Protein AF-A0A6C1MQ30-F1 (afdb_monomer)

pLDDT: mean 88.56, std 16.94, range [40.06, 98.88]

Sequence (195 aa):
MKNTLEKVLQRTLLSTALTLTPLWAQAQTAEQENQQIQTLSATAAYELLQTNPRAVLVDVRDPIEIKFTGFATPTAIHVPWALADRDNFDEAVKTWPMVSNSDFKSQIKQRLDA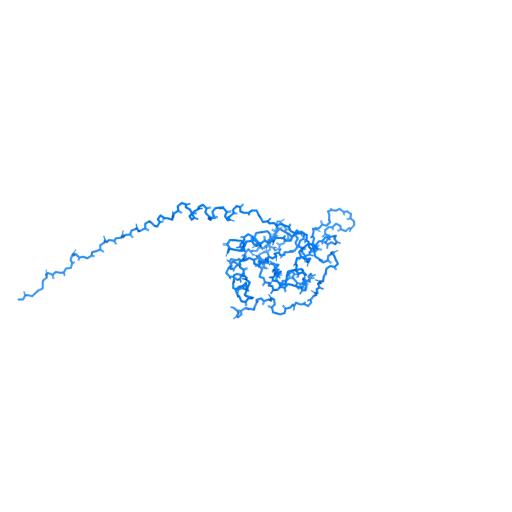LGVAQDDPVIVMCRSGARSEPGARVIASLGFSESYSINNGFEGEAVEQGDHKGMRITEGWRNSGLPWSYQINPDAVMHPED

Secondary structure (DSSP, 8-state):
-------S--------------HHHHHHHHHHHTPPPEEE-HHHHHHHHHH-TT-EEEE-S-HHHHHHH-EETTEEEE--SEEE-SS--BTTTTBPPEEE-TTHHHHHHHHHHHTT--TTS-EEEE-SSSTTHHHHHHHHHTTT-SSEEEETTTTT-PPP-SSTTTT---SSHHHHTT--EESS--TTTBPPTT-

Nearest PDB structures (foldseek):
  3tp9-assembly1_B  TM=8.923E-01  e=1.794E-05  Alicyclobacillus acidocaldarius subsp. acidocaldarius DSM 446
  6mxv-assembly1_A  TM=6.909E-01  e=7.244E-06  Francisella tularensis subsp. tularensis SCHU S4
  6hiv-assembly1_DT  TM=6.361E-01  e=2.479E-05  Trypanosoma brucei brucei
  8h4h-assembly1_N-2  TM=6.013E-01  e=3.528E-04  Pyrenophora teres f. teres 0-1
  3hwi-assembly2_B  TM=5.578E-01  e=6.319E-04  Mycobacterium tuberculosis

Mean predicted aligned error: 8.82 Å

Foldseek 3Di:
DDDDDDDDDDDPPPPPPPPPPDVVVVVVLVCLLPDQAAEDALVRLVVCVVVAVLAAEEEQEAPVCCLVQWDQVRHQAYHHQWYFPPPDQDPVVRGGDTGGDPCLLVRVVVSCVVVVRDLAGAYEYAYQQQPRRRVSLSSSSSVNRPHGYYHHGGAQGDADCDDPRGRHSQPGHCPNVPHDTGSDDDPNRYDDPVD

Structure (mmCIF, N/CA/C/O backbone):
data_AF-A0A6C1MQ30-F1
#
_entry.id   AF-A0A6C1MQ30-F1
#
loop_
_atom_site.group_PDB
_atom_site.id
_atom_site.type_symbol
_atom_site.label_atom_id
_atom_site.label_alt_id
_atom_site.label_comp_id
_atom_site.label_asym_id
_atom_site.label_entity_id
_atom_site.label_seq_id
_atom_site.pdbx_PDB_ins_code
_atom_site.Cartn_x
_atom_site.Cartn_y
_atom_site.Cartn_z
_atom_site.occupancy
_atom_site.B_iso_or_equiv
_atom_site.auth_seq_id
_atom_site.auth_comp_id
_atom_site.auth_asym_id
_atom_site.auth_atom_id
_atom_site.pdbx_PDB_model_num
ATOM 1 N N . MET A 1 1 ? -68.650 -39.247 -22.021 1.00 42.62 1 MET A N 1
ATOM 2 C CA . MET A 1 1 ? -67.213 -39.368 -22.360 1.00 42.62 1 MET A CA 1
ATOM 3 C C . MET A 1 1 ? -66.744 -37.971 -22.745 1.00 42.62 1 MET A C 1
ATOM 5 O O . MET A 1 1 ? -67.131 -37.502 -23.797 1.00 42.62 1 MET A O 1
ATOM 9 N N . LYS A 1 2 ? -66.386 -37.132 -21.769 1.00 45.50 2 LYS A N 1
ATOM 10 C CA . LYS A 1 2 ? -65.042 -36.930 -21.188 1.00 45.50 2 LYS A CA 1
ATOM 11 C C . LYS A 1 2 ? -64.018 -36.373 -22.192 1.00 45.50 2 LYS A C 1
ATOM 13 O O . LYS A 1 2 ? -63.635 -37.069 -23.120 1.00 45.50 2 LYS A O 1
ATOM 18 N N . ASN A 1 3 ? -63.540 -35.177 -21.839 1.00 51.53 3 ASN A N 1
ATOM 19 C CA . ASN A 1 3 ? -62.270 -34.531 -22.182 1.00 51.53 3 ASN A CA 1
ATOM 20 C C . ASN A 1 3 ? -62.129 -33.890 -23.562 1.00 51.53 3 ASN A C 1
ATOM 22 O O . ASN A 1 3 ? -61.685 -34.543 -24.498 1.00 51.53 3 ASN A O 1
ATOM 26 N N . THR A 1 4 ? -62.351 -32.572 -23.625 1.00 50.56 4 THR A N 1
ATOM 27 C CA . THR A 1 4 ? -61.308 -31.585 -24.009 1.00 50.56 4 THR A CA 1
ATOM 28 C C . THR A 1 4 ? -61.828 -30.148 -23.823 1.00 50.56 4 THR A C 1
ATOM 30 O O . THR A 1 4 ? -61.888 -29.343 -24.743 1.00 50.56 4 THR A O 1
ATOM 33 N N . LEU A 1 5 ? -62.225 -29.820 -22.590 1.00 48.59 5 LEU A N 1
ATOM 34 C CA . LEU A 1 5 ? -62.015 -28.470 -22.064 1.00 48.59 5 LEU A CA 1
ATOM 35 C C . LEU A 1 5 ? -60.654 -28.481 -21.356 1.00 48.59 5 LEU A C 1
ATOM 37 O O . LEU A 1 5 ? -60.268 -29.511 -20.814 1.00 48.59 5 LEU A O 1
ATOM 41 N N . GLU A 1 6 ? -59.992 -27.327 -21.340 1.00 46.47 6 GLU A N 1
ATOM 42 C CA . GLU A 1 6 ? -58.703 -27.031 -20.693 1.00 46.47 6 GLU A CA 1
ATOM 43 C C . GLU A 1 6 ? -57.443 -27.360 -21.502 1.00 46.47 6 GLU A C 1
ATOM 45 O O . GLU A 1 6 ? -56.939 -28.479 -21.477 1.00 46.47 6 GLU A O 1
ATOM 50 N N . LYS A 1 7 ? -56.905 -26.334 -22.182 1.00 42.91 7 LYS A N 1
ATOM 51 C CA . LYS A 1 7 ? -55.482 -25.908 -22.129 1.00 42.91 7 LYS A CA 1
ATOM 52 C C . LYS A 1 7 ? -55.151 -24.877 -23.222 1.00 42.91 7 LYS A C 1
ATOM 54 O O . LYS A 1 7 ? -54.226 -25.064 -24.001 1.00 42.91 7 LYS A O 1
ATOM 59 N N . VAL A 1 8 ? -55.897 -23.771 -23.297 1.00 45.88 8 VAL A N 1
ATOM 60 C CA . VAL A 1 8 ? -55.490 -22.620 -24.144 1.00 45.88 8 VAL A CA 1
ATOM 61 C C . VAL A 1 8 ? -55.453 -21.290 -23.377 1.00 45.88 8 VAL A C 1
ATOM 63 O O . VAL A 1 8 ? -55.026 -20.275 -23.908 1.00 45.88 8 VAL A O 1
ATOM 66 N N . LEU A 1 9 ? -55.772 -21.271 -22.081 1.00 44.19 9 LEU A N 1
ATOM 67 C CA . LEU A 1 9 ? -55.562 -20.087 -21.245 1.00 44.19 9 LEU A CA 1
ATOM 68 C C . LEU A 1 9 ? -54.568 -20.385 -20.129 1.00 44.19 9 LEU A C 1
ATOM 70 O O . LEU A 1 9 ? -54.965 -20.727 -19.021 1.00 44.19 9 LEU A O 1
ATOM 74 N N . GLN A 1 10 ? -53.274 -20.197 -20.384 1.00 40.06 10 GLN A N 1
ATOM 75 C CA . GLN A 1 10 ? -52.373 -19.861 -19.285 1.00 40.06 10 GLN A CA 1
ATOM 76 C C . GLN A 1 10 ? -51.170 -19.027 -19.741 1.00 40.06 10 GLN A C 1
ATOM 78 O O . GLN A 1 10 ? -50.124 -19.535 -20.116 1.00 40.06 10 GLN A O 1
ATOM 83 N N . ARG A 1 11 ? -51.365 -17.711 -19.600 1.00 44.94 11 ARG A N 1
ATOM 84 C CA . ARG A 1 11 ? -50.413 -16.764 -19.003 1.00 44.94 11 ARG A CA 1
ATOM 85 C C . ARG A 1 11 ? -49.086 -16.554 -19.737 1.00 44.94 11 ARG A C 1
ATOM 87 O O . ARG A 1 11 ? -48.034 -16.968 -19.268 1.00 44.94 11 ARG A O 1
ATOM 94 N N . THR A 1 12 ? -49.130 -15.697 -20.750 1.00 43.66 12 THR A N 1
ATOM 95 C CA . THR A 1 12 ? -47.996 -14.825 -21.082 1.00 43.66 12 THR A CA 1
ATOM 96 C C . THR A 1 12 ? -48.258 -13.450 -20.464 1.00 43.66 12 THR A C 1
ATOM 98 O O . THR A 1 12 ? -48.744 -12.536 -21.118 1.00 43.66 12 THR A O 1
ATOM 101 N N . LEU A 1 13 ? -47.997 -13.312 -19.164 1.00 44.56 13 LEU A N 1
ATOM 102 C CA . LEU A 1 13 ? -47.757 -12.007 -18.543 1.00 44.56 13 LEU A CA 1
ATOM 103 C C . LEU A 1 13 ? -46.259 -11.947 -18.270 1.00 44.56 13 LEU A C 1
ATOM 105 O O . LEU A 1 13 ? -45.799 -12.247 -17.173 1.00 44.5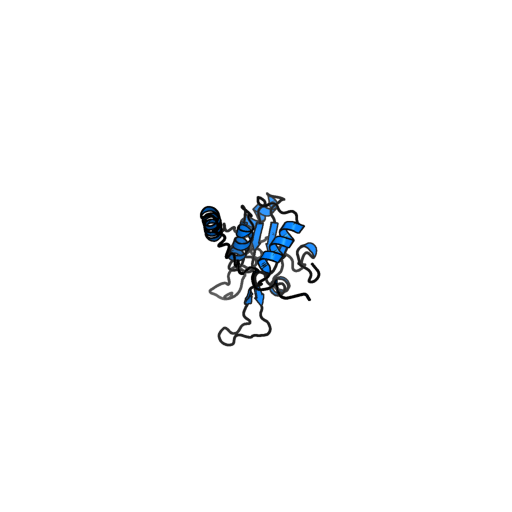6 13 LEU A O 1
ATOM 109 N N . LEU A 1 14 ? -45.493 -11.631 -19.313 1.00 45.91 14 LEU A N 1
ATOM 110 C CA . LEU A 1 14 ? -44.098 -11.247 -19.164 1.00 45.91 14 LEU A CA 1
ATOM 111 C C . LEU A 1 14 ? -44.107 -9.809 -18.637 1.00 45.91 14 LEU A C 1
ATOM 113 O O . LEU A 1 14 ? -44.068 -8.843 -19.392 1.00 45.91 14 LEU A O 1
ATOM 117 N N . SER A 1 15 ? -44.279 -9.666 -17.326 1.00 44.75 15 SER A N 1
ATOM 118 C CA . SER A 1 15 ? -44.114 -8.396 -16.636 1.00 44.75 15 SER A CA 1
ATOM 119 C C . SER A 1 15 ? -42.633 -8.036 -16.664 1.00 44.75 15 SER A C 1
ATOM 121 O O . SER A 1 15 ? -41.871 -8.426 -15.782 1.00 44.75 15 SER A O 1
ATOM 123 N N . THR A 1 16 ? -42.215 -7.298 -17.691 1.00 51.25 16 THR A N 1
ATOM 124 C CA . THR A 1 16 ? -41.002 -6.485 -17.637 1.00 51.25 16 THR A CA 1
ATOM 125 C C . THR A 1 16 ? -41.235 -5.408 -16.585 1.00 51.25 16 THR A C 1
ATOM 127 O O . THR A 1 16 ? -41.712 -4.314 -16.884 1.00 51.25 16 THR A O 1
ATOM 130 N N . ALA A 1 17 ? -40.969 -5.739 -15.324 1.00 50.97 17 ALA A N 1
ATOM 131 C CA . ALA A 1 17 ? -40.798 -4.738 -14.293 1.00 50.97 17 ALA A CA 1
ATOM 132 C C . ALA A 1 17 ? -39.509 -3.982 -14.641 1.00 50.97 17 ALA A C 1
ATOM 134 O O . ALA A 1 17 ? -38.419 -4.402 -14.263 1.00 50.97 17 ALA A O 1
ATOM 135 N N . LEU A 1 18 ? -39.625 -2.901 -15.422 1.00 54.81 18 LEU A N 1
ATOM 136 C CA . LEU A 1 18 ? -38.594 -1.872 -15.438 1.00 54.81 18 LEU A CA 1
ATOM 137 C C . LEU A 1 18 ? -38.518 -1.366 -14.000 1.00 54.81 18 LEU A C 1
ATOM 139 O O . LEU A 1 18 ? -39.379 -0.605 -13.558 1.00 54.81 18 LEU A O 1
ATOM 143 N N . THR A 1 19 ? -37.529 -1.828 -13.244 1.00 58.97 19 THR A N 1
ATOM 144 C CA . THR A 1 19 ? -37.179 -1.189 -11.985 1.00 58.97 19 THR A CA 1
ATOM 145 C C . THR A 1 19 ? -36.661 0.193 -12.359 1.00 58.97 19 THR A C 1
ATOM 147 O O . THR A 1 19 ? -35.497 0.339 -12.725 1.00 58.97 19 THR A O 1
ATOM 150 N N . LEU A 1 20 ? -37.541 1.200 -12.346 1.00 64.31 20 LEU A N 1
ATOM 151 C CA . LEU A 1 20 ? -37.108 2.589 -12.288 1.00 64.31 20 LEU A CA 1
ATOM 152 C C . LEU A 1 20 ? -36.328 2.713 -10.983 1.00 64.31 20 LEU A C 1
ATOM 154 O O . LEU A 1 20 ? -36.915 2.825 -9.906 1.00 64.31 20 LEU A O 1
ATOM 158 N N . THR A 1 21 ? -35.005 2.630 -11.067 1.00 66.81 21 THR A N 1
ATOM 159 C CA . THR A 1 21 ? -34.162 3.059 -9.966 1.00 66.81 21 THR A CA 1
ATOM 160 C C . THR A 1 21 ? -34.476 4.536 -9.734 1.00 66.81 21 THR A C 1
ATOM 162 O O . THR A 1 21 ? -34.545 5.319 -10.688 1.00 66.81 21 THR A O 1
ATOM 165 N N . PRO A 1 22 ? -34.776 4.941 -8.492 1.00 79.62 22 PRO A N 1
ATOM 166 C CA . PRO A 1 22 ? -35.089 6.331 -8.222 1.00 79.62 22 PRO A CA 1
ATOM 167 C C . PRO A 1 22 ? -33.882 7.188 -8.616 1.00 79.62 22 PRO A C 1
ATOM 169 O O . PRO A 1 22 ? -32.745 6.832 -8.316 1.00 79.62 22 PRO A O 1
ATOM 172 N N . LEU A 1 23 ? -34.134 8.338 -9.251 1.00 71.50 23 LEU A N 1
ATOM 173 C CA . LEU A 1 23 ? -33.109 9.317 -9.656 1.00 71.50 23 LEU A CA 1
ATOM 174 C C . LEU A 1 23 ? -32.103 9.638 -8.538 1.00 71.50 23 LEU A C 1
ATOM 176 O O . LEU A 1 23 ? -30.945 9.913 -8.813 1.00 71.50 23 LEU A O 1
ATOM 180 N N . TRP A 1 24 ? -32.539 9.548 -7.283 1.00 66.19 24 TRP A N 1
ATOM 181 C CA . TRP A 1 24 ? -31.736 9.768 -6.084 1.00 66.19 24 TRP A CA 1
ATOM 182 C C . TRP A 1 24 ? -30.700 8.659 -5.850 1.00 66.19 24 TRP A C 1
ATOM 184 O O . TRP A 1 24 ? -29.574 8.966 -5.488 1.00 66.19 24 TRP A O 1
ATOM 194 N N . ALA A 1 25 ? -31.033 7.392 -6.121 1.00 67.19 25 ALA A N 1
ATOM 195 C CA . ALA A 1 25 ? -30.076 6.284 -6.052 1.00 67.19 25 ALA A CA 1
ATOM 196 C C . ALA A 1 25 ? -29.051 6.359 -7.197 1.00 67.19 25 ALA A C 1
ATOM 198 O O . ALA A 1 25 ? -27.866 6.088 -7.003 1.00 67.19 25 ALA A O 1
ATOM 199 N N . GLN A 1 26 ? -29.492 6.790 -8.383 1.00 63.03 26 GLN A N 1
ATOM 200 C CA . GLN A 1 26 ? -28.597 7.061 -9.511 1.00 63.03 26 GLN A CA 1
ATOM 201 C C . GLN A 1 26 ? -27.663 8.254 -9.229 1.00 63.03 26 GLN A C 1
ATOM 203 O O . GLN A 1 26 ? -26.494 8.226 -9.591 1.00 63.03 26 GLN A O 1
ATOM 208 N N . ALA A 1 27 ? -28.165 9.294 -8.558 1.00 62.34 27 ALA A N 1
ATOM 209 C CA . ALA A 1 27 ? -27.366 10.447 -8.154 1.00 62.34 27 ALA A CA 1
ATOM 210 C C . ALA A 1 27 ? -26.360 10.091 -7.047 1.00 62.34 27 ALA A C 1
ATOM 212 O O . ALA A 1 27 ? -25.196 10.455 -7.163 1.00 62.34 27 ALA A O 1
ATOM 213 N N . GLN A 1 28 ? -26.769 9.318 -6.033 1.00 61.31 28 GLN A N 1
ATOM 214 C CA . GLN A 1 28 ? -25.881 8.847 -4.961 1.00 61.31 28 GLN A CA 1
ATOM 215 C C . GLN A 1 28 ? -24.726 7.994 -5.494 1.00 61.31 28 GLN A C 1
ATOM 217 O O . GLN A 1 28 ? -23.586 8.174 -5.082 1.00 61.31 28 GLN A O 1
ATOM 222 N N . THR A 1 29 ? -25.006 7.091 -6.435 1.00 61.53 29 THR A N 1
ATOM 223 C CA . THR A 1 29 ? -23.967 6.253 -7.057 1.00 61.53 29 THR A CA 1
ATOM 224 C C . THR A 1 29 ? -22.992 7.078 -7.898 1.00 61.53 29 THR A C 1
ATOM 226 O O . THR A 1 29 ? -21.785 6.902 -7.761 1.00 61.53 29 THR A O 1
ATOM 229 N N . ALA A 1 30 ? -23.481 8.032 -8.694 1.00 61.47 30 ALA A N 1
ATOM 230 C CA . ALA A 1 30 ? -22.625 8.928 -9.476 1.00 61.47 30 ALA A CA 1
ATOM 231 C C . ALA A 1 30 ? -21.767 9.863 -8.598 1.00 61.47 30 ALA A C 1
ATOM 233 O O . ALA A 1 30 ? -20.615 10.148 -8.925 1.00 61.47 30 ALA A O 1
ATOM 234 N N . GLU A 1 31 ? -22.311 10.335 -7.475 1.00 60.78 31 GLU A N 1
ATOM 235 C CA . GLU A 1 31 ? -21.596 11.179 -6.513 1.00 60.78 31 GLU A CA 1
ATOM 236 C C . GLU A 1 31 ? -20.503 10.391 -5.773 1.00 60.78 31 GLU A C 1
ATOM 238 O O . GLU A 1 31 ? -19.387 10.885 -5.625 1.00 60.78 31 GLU A O 1
ATOM 243 N N . GLN A 1 32 ? -20.774 9.130 -5.414 1.00 59.47 32 GLN A N 1
ATOM 244 C CA . GLN A 1 32 ? -19.774 8.215 -4.851 1.00 59.47 32 GLN A CA 1
ATOM 245 C C . GLN A 1 32 ? -18.672 7.848 -5.857 1.00 59.47 32 GLN A C 1
ATOM 247 O O . GLN A 1 32 ? -17.502 7.767 -5.486 1.00 59.47 32 GLN A O 1
ATOM 252 N N . GLU A 1 33 ? -19.002 7.656 -7.137 1.00 60.47 33 GLU A N 1
ATOM 253 C CA . GLU A 1 33 ? -18.001 7.380 -8.178 1.00 60.47 33 GLU A CA 1
ATOM 254 C C . GLU A 1 33 ? -17.065 8.575 -8.425 1.00 60.47 33 GLU A C 1
ATOM 256 O O . GLU A 1 33 ? -15.862 8.384 -8.640 1.00 60.47 33 GLU A O 1
ATOM 261 N N . ASN A 1 34 ? -17.592 9.801 -8.338 1.00 64.12 34 ASN A N 1
ATOM 262 C CA . ASN A 1 34 ? -16.843 11.042 -8.549 1.00 64.12 34 ASN A CA 1
ATOM 263 C C . ASN A 1 34 ? -16.212 11.611 -7.264 1.00 64.12 34 ASN A C 1
ATOM 265 O O . ASN A 1 34 ? -15.636 12.701 -7.279 1.00 64.12 34 ASN A O 1
ATOM 269 N N . GLN A 1 35 ? -16.301 10.890 -6.143 1.00 71.31 35 GLN A N 1
ATOM 270 C CA . GLN A 1 35 ? -15.681 11.315 -4.897 1.00 71.31 35 GLN A CA 1
ATOM 271 C C . GLN A 1 35 ? -14.156 11.355 -5.066 1.00 71.31 35 GLN A C 1
ATOM 273 O O . GLN A 1 35 ? -13.515 10.386 -5.493 1.00 71.31 35 GLN A O 1
ATOM 278 N N . GLN A 1 36 ? -13.559 12.505 -4.758 1.00 85.94 36 GLN A N 1
ATOM 279 C CA . GLN A 1 36 ? -1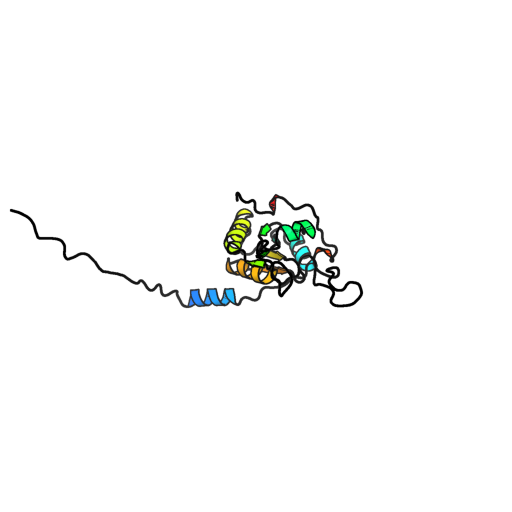2.110 12.653 -4.753 1.00 85.94 36 GLN A CA 1
ATOM 280 C C . GLN A 1 36 ? -11.536 11.885 -3.559 1.00 85.94 36 GLN A C 1
ATOM 282 O O . GLN A 1 36 ? -11.913 12.136 -2.417 1.00 85.94 36 GLN A O 1
ATOM 287 N N . ILE A 1 37 ? -10.611 10.962 -3.824 1.00 94.38 37 ILE A N 1
ATOM 288 C CA . ILE A 1 37 ? -9.915 10.222 -2.771 1.00 94.38 37 ILE A CA 1
ATOM 289 C C . ILE A 1 37 ? -8.826 11.105 -2.174 1.00 94.38 37 ILE A C 1
ATOM 291 O O . ILE A 1 37 ? -7.966 11.631 -2.887 1.00 94.38 37 ILE A O 1
ATOM 295 N N . GLN A 1 38 ? -8.852 11.257 -0.852 1.00 95.50 38 GLN A N 1
ATOM 296 C CA . GLN A 1 38 ? -7.810 11.989 -0.153 1.00 95.50 38 GLN A CA 1
ATOM 297 C C . GLN A 1 38 ? -6.506 11.192 -0.177 1.00 95.50 38 GLN A C 1
ATOM 299 O O . GLN A 1 38 ? -6.470 9.980 0.036 1.00 95.50 38 GLN A O 1
ATOM 304 N N . THR A 1 39 ? -5.411 11.897 -0.441 1.00 97.12 39 THR A N 1
ATOM 305 C CA . THR A 1 39 ? -4.080 11.304 -0.505 1.00 97.12 39 THR A CA 1
ATOM 306 C C . THR A 1 39 ? -3.247 11.751 0.692 1.00 97.12 39 THR A C 1
ATOM 308 O O . THR A 1 39 ? -3.222 12.936 1.024 1.00 97.12 39 THR A O 1
ATOM 311 N N . LEU A 1 40 ? -2.562 10.805 1.331 1.00 98.12 40 LEU A N 1
ATOM 312 C CA . LEU A 1 40 ? -1.672 11.018 2.469 1.00 98.12 40 LEU A CA 1
ATOM 313 C C . LEU A 1 40 ? -0.222 10.749 2.066 1.00 98.12 40 LEU A C 1
ATOM 315 O O . LEU A 1 40 ? 0.041 9.892 1.222 1.00 98.12 40 LEU A O 1
ATOM 319 N N . SER A 1 41 ? 0.723 11.432 2.716 1.00 98.06 41 SER A N 1
ATOM 320 C CA . SER A 1 41 ? 2.110 10.964 2.720 1.00 98.06 41 SER A CA 1
ATOM 321 C C . SER A 1 41 ? 2.246 9.671 3.513 1.00 98.06 41 SER A C 1
ATOM 323 O O . SER A 1 41 ? 1.443 9.402 4.405 1.00 98.06 41 SER A O 1
ATOM 325 N N . ALA A 1 42 ? 3.290 8.882 3.246 1.00 98.12 42 ALA A N 1
ATOM 326 C CA . ALA A 1 42 ? 3.577 7.699 4.058 1.00 98.12 42 ALA A CA 1
ATOM 327 C C . ALA A 1 42 ? 3.731 8.052 5.553 1.00 98.12 42 ALA A C 1
ATOM 329 O O . ALA A 1 42 ? 3.239 7.332 6.417 1.00 98.12 42 ALA A O 1
ATOM 330 N N . THR A 1 43 ? 4.353 9.195 5.863 1.00 98.31 43 THR A N 1
ATOM 331 C CA . THR A 1 43 ? 4.501 9.691 7.239 1.00 98.31 43 THR A CA 1
ATOM 332 C C . THR A 1 43 ? 3.170 10.104 7.866 1.00 98.31 43 THR A C 1
ATOM 334 O O . THR A 1 43 ? 2.919 9.732 9.006 1.00 98.31 43 THR A O 1
ATOM 337 N N . ALA A 1 44 ? 2.293 10.794 7.127 1.00 98.56 44 ALA A N 1
ATOM 338 C CA . ALA A 1 44 ? 0.963 11.176 7.607 1.00 98.56 44 ALA A CA 1
ATOM 339 C C . ALA A 1 44 ? 0.047 9.955 7.784 1.00 98.56 44 ALA A C 1
ATOM 341 O O . ALA A 1 44 ? -0.702 9.873 8.752 1.00 98.56 44 ALA A O 1
ATOM 342 N N . ALA A 1 45 ? 0.140 8.970 6.887 1.00 98.69 45 ALA A N 1
ATOM 343 C CA . ALA A 1 45 ? -0.545 7.691 7.033 1.00 98.69 45 ALA A CA 1
ATOM 344 C C . ALA A 1 45 ? -0.082 6.950 8.294 1.00 98.69 45 ALA A C 1
ATOM 346 O O . ALA A 1 45 ? -0.908 6.448 9.052 1.00 98.69 45 ALA A O 1
ATOM 347 N N . TYR A 1 46 ? 1.228 6.911 8.550 1.00 98.69 46 TYR A N 1
ATOM 348 C CA . TYR A 1 46 ? 1.756 6.317 9.773 1.00 98.69 46 TYR A CA 1
ATOM 349 C C . TYR A 1 46 ? 1.309 7.076 11.026 1.00 98.69 46 TYR A C 1
ATOM 351 O O . TYR A 1 46 ? 0.884 6.449 11.990 1.00 98.69 46 TYR A O 1
ATOM 359 N N . GLU A 1 47 ? 1.329 8.409 11.005 1.00 98.69 47 GLU A N 1
ATOM 360 C CA . GLU A 1 47 ? 0.813 9.237 12.100 1.00 98.69 47 GLU A CA 1
ATOM 361 C C . GLU A 1 47 ? -0.673 8.966 12.379 1.00 98.69 47 GLU A C 1
ATOM 363 O O . GLU A 1 47 ? -1.061 8.796 13.537 1.00 98.69 47 GLU A O 1
ATOM 368 N N . LEU A 1 48 ? -1.499 8.833 11.337 1.00 98.69 48 LEU A N 1
ATOM 369 C CA . LEU A 1 48 ? -2.909 8.471 11.478 1.00 98.69 48 LEU A CA 1
ATOM 370 C C . LEU A 1 48 ? -3.078 7.085 12.118 1.00 98.69 48 LEU A C 1
ATOM 372 O O . LEU A 1 48 ? -3.891 6.931 13.025 1.00 98.69 48 LEU A O 1
ATOM 376 N N . LEU A 1 49 ? -2.263 6.101 11.727 1.00 98.62 49 LEU A N 1
ATOM 377 C CA . LEU A 1 49 ? -2.262 4.768 12.346 1.00 98.62 49 LEU A CA 1
ATOM 378 C C . LEU A 1 49 ? -1.825 4.796 13.819 1.00 98.62 49 LEU A C 1
ATOM 380 O O . LEU A 1 49 ? -2.267 3.964 14.603 1.00 98.62 49 LEU A O 1
ATOM 384 N N . GLN A 1 50 ? -0.945 5.725 14.211 1.00 98.38 50 GLN A N 1
ATOM 385 C CA . GLN A 1 50 ? -0.522 5.868 15.611 1.00 98.38 50 GLN A CA 1
ATOM 386 C C . GLN A 1 50 ? -1.556 6.601 16.472 1.00 98.38 50 GLN A C 1
ATOM 388 O O . GLN A 1 50 ? -1.689 6.312 17.660 1.00 98.38 50 GLN A O 1
ATOM 393 N N . THR A 1 51 ? -2.261 7.573 15.894 1.00 98.38 51 THR A N 1
ATOM 394 C CA . THR A 1 51 ? -3.188 8.452 16.625 1.00 98.38 51 THR A CA 1
ATOM 395 C C . THR A 1 51 ? -4.622 7.930 16.638 1.00 98.38 51 THR A C 1
ATOM 397 O O . THR A 1 51 ? -5.366 8.242 17.569 1.00 98.38 51 THR A O 1
ATOM 400 N N . ASN A 1 52 ? -5.005 7.101 15.664 1.00 98.31 52 ASN A N 1
ATOM 401 C CA . ASN A 1 52 ? -6.308 6.456 15.601 1.00 98.31 52 ASN A CA 1
ATOM 402 C C . ASN A 1 52 ? -6.167 4.919 15.642 1.00 98.31 52 ASN A C 1
ATOM 404 O O . ASN A 1 52 ? -5.848 4.310 14.621 1.00 98.31 52 ASN A O 1
ATOM 408 N N . PRO A 1 53 ? -6.473 4.257 16.776 1.00 97.31 53 PRO A N 1
ATOM 409 C CA . PRO A 1 53 ? -6.352 2.802 16.911 1.00 97.31 53 PRO A CA 1
ATOM 410 C C . PRO A 1 53 ? -7.366 2.010 16.069 1.00 97.31 53 PRO A C 1
ATOM 412 O O . PRO A 1 53 ? -7.275 0.786 16.005 1.00 97.31 53 PRO A O 1
ATOM 415 N N . ARG A 1 54 ? -8.353 2.682 15.463 1.00 98.12 54 ARG A N 1
ATOM 416 C CA . ARG A 1 54 ? -9.306 2.085 14.523 1.00 98.12 54 ARG A CA 1
ATOM 417 C C . ARG A 1 54 ? -8.845 2.169 13.068 1.00 98.12 54 ARG A C 1
ATOM 419 O O . ARG A 1 54 ? -9.424 1.498 12.222 1.00 98.12 54 ARG A O 1
ATOM 426 N N . ALA A 1 55 ? -7.832 2.985 12.770 1.00 98.62 55 ALA A N 1
ATOM 427 C CA . ALA A 1 55 ? -7.323 3.118 11.414 1.00 98.62 55 ALA A CA 1
ATOM 428 C C . ALA A 1 55 ? -6.659 1.814 10.957 1.00 98.62 55 ALA A C 1
ATOM 430 O O . ALA A 1 55 ? -5.876 1.206 11.689 1.00 98.62 55 ALA A O 1
ATOM 431 N N . VAL A 1 56 ? -6.940 1.408 9.720 1.00 98.62 56 VAL A N 1
ATOM 432 C CA . VAL A 1 56 ? -6.393 0.185 9.130 1.00 98.62 56 VAL A CA 1
ATOM 433 C C . VAL A 1 56 ? -5.580 0.494 7.882 1.00 98.62 56 VAL A C 1
ATOM 435 O O . VAL A 1 56 ? -5.991 1.263 7.013 1.00 98.62 56 VAL A O 1
ATOM 438 N N . LEU A 1 57 ? -4.410 -0.137 7.787 1.00 98.81 57 LEU A N 1
ATOM 439 C CA . LEU A 1 57 ? -3.568 -0.097 6.597 1.00 98.81 57 LEU A CA 1
ATOM 440 C C . LEU A 1 57 ? -3.824 -1.337 5.735 1.00 98.81 57 LEU A C 1
ATOM 442 O O . LEU A 1 57 ? -3.713 -2.470 6.213 1.00 98.81 57 LEU A O 1
ATOM 446 N N . VAL A 1 58 ? -4.127 -1.097 4.462 1.00 98.75 58 VAL A N 1
ATOM 447 C CA . VAL A 1 58 ? -4.374 -2.097 3.422 1.00 98.75 58 VAL A CA 1
ATOM 448 C C . VAL A 1 58 ? -3.237 -2.046 2.403 1.00 98.75 58 VAL A C 1
ATOM 450 O O . VAL A 1 58 ? -3.046 -1.030 1.737 1.00 98.75 58 VAL A O 1
ATOM 453 N N . ASP A 1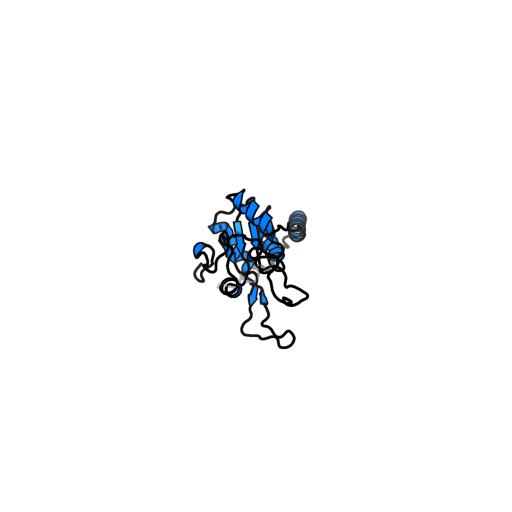 59 ? -2.499 -3.140 2.238 1.00 98.62 59 ASP A N 1
ATOM 454 C CA . ASP A 1 59 ? -1.517 -3.288 1.160 1.00 98.62 59 ASP A CA 1
ATOM 455 C C . ASP A 1 59 ? -2.166 -3.994 -0.037 1.00 98.62 59 ASP A C 1
ATOM 457 O O . ASP A 1 59 ? -2.691 -5.100 0.091 1.00 98.62 59 ASP A O 1
ATOM 461 N N . VAL A 1 60 ? -2.141 -3.352 -1.207 1.00 98.31 60 VAL A N 1
ATOM 462 C CA . VAL A 1 60 ? -2.760 -3.877 -2.436 1.00 98.31 60 VAL A CA 1
ATOM 463 C C . VAL A 1 60 ? -1.756 -4.357 -3.478 1.00 98.31 60 VAL A C 1
ATOM 465 O O . VAL A 1 60 ? -2.094 -4.533 -4.653 1.00 98.31 60 VAL A O 1
ATOM 468 N N . ARG A 1 61 ? -0.493 -4.533 -3.086 1.00 98.19 61 ARG A N 1
ATOM 469 C CA . ARG A 1 61 ? 0.552 -5.060 -3.971 1.00 98.19 61 ARG A CA 1
ATOM 470 C C . ARG A 1 61 ? 0.360 -6.548 -4.244 1.00 98.19 61 ARG A C 1
ATOM 472 O O . ARG A 1 61 ? -0.262 -7.271 -3.472 1.00 98.19 61 ARG A O 1
ATOM 479 N N . ASP A 1 62 ? 0.947 -7.015 -5.337 1.00 96.88 62 ASP A N 1
ATOM 480 C CA . ASP A 1 62 ? 1.098 -8.446 -5.604 1.00 96.88 62 ASP A CA 1
ATOM 481 C C . ASP A 1 62 ? 1.908 -9.109 -4.460 1.00 96.88 62 ASP A C 1
ATOM 483 O O . ASP A 1 62 ? 2.905 -8.522 -4.017 1.00 96.88 62 ASP A O 1
ATOM 487 N N . PRO A 1 63 ? 1.540 -10.313 -3.967 1.00 95.69 63 PRO A N 1
ATOM 488 C CA . PRO A 1 63 ? 2.329 -11.028 -2.963 1.00 95.69 63 PRO A CA 1
ATOM 489 C C . PRO A 1 63 ? 3.820 -11.143 -3.318 1.00 95.69 63 PRO A C 1
ATOM 491 O O . PRO A 1 63 ? 4.679 -11.075 -2.434 1.00 95.69 63 PRO A O 1
ATOM 494 N N . ILE A 1 64 ? 4.154 -11.295 -4.607 1.00 94.81 64 ILE A N 1
ATOM 495 C CA . ILE A 1 64 ? 5.544 -11.406 -5.053 1.00 94.81 64 ILE A CA 1
ATOM 496 C C . ILE A 1 64 ? 6.300 -10.083 -4.907 1.00 94.81 64 ILE A C 1
ATOM 498 O O . ILE A 1 64 ? 7.480 -10.097 -4.554 1.00 94.81 64 ILE A O 1
ATOM 502 N N . GLU A 1 65 ? 5.628 -8.941 -5.100 1.00 95.38 65 GLU A N 1
ATOM 503 C CA . GLU A 1 65 ? 6.211 -7.624 -4.824 1.00 95.38 65 GLU A CA 1
ATOM 504 C C . GLU A 1 65 ? 6.562 -7.521 -3.337 1.00 95.38 65 GLU A C 1
ATOM 506 O O . GLU A 1 65 ? 7.687 -7.152 -2.999 1.00 95.38 65 GLU A O 1
ATOM 511 N N . ILE A 1 66 ? 5.640 -7.902 -2.447 1.00 96.50 66 ILE A N 1
ATOM 512 C CA . ILE A 1 66 ? 5.845 -7.850 -0.991 1.00 96.50 66 ILE A CA 1
ATOM 513 C C . ILE A 1 66 ? 7.021 -8.732 -0.574 1.00 96.50 66 ILE A C 1
ATOM 515 O O . ILE A 1 66 ? 7.894 -8.280 0.167 1.00 96.50 66 ILE A O 1
ATOM 519 N N . LYS A 1 67 ? 7.093 -9.962 -1.099 1.00 95.75 67 LYS A N 1
ATOM 520 C CA . LYS A 1 67 ? 8.179 -10.905 -0.800 1.00 95.75 67 LYS A CA 1
ATOM 521 C C . LYS A 1 67 ? 9.567 -10.301 -1.035 1.00 95.75 67 LYS A C 1
ATOM 523 O O . LYS A 1 67 ? 10.472 -10.536 -0.238 1.00 95.75 67 LYS A O 1
ATOM 528 N N . PHE A 1 68 ? 9.749 -9.567 -2.132 1.00 96.31 68 PHE A N 1
ATOM 529 C CA . PHE A 1 68 ? 11.067 -9.070 -2.537 1.00 96.31 68 PHE A CA 1
ATOM 530 C C . PHE A 1 68 ? 11.382 -7.652 -2.066 1.00 96.31 68 PHE A C 1
ATOM 532 O O . PHE A 1 68 ? 12.554 -7.299 -1.963 1.00 96.31 68 PHE A O 1
ATOM 539 N N . THR A 1 69 ? 10.367 -6.843 -1.773 1.00 96.06 69 THR A N 1
ATOM 540 C CA . THR A 1 69 ? 10.556 -5.431 -1.398 1.00 96.06 69 THR A CA 1
ATOM 541 C C . THR A 1 69 ? 10.387 -5.195 0.101 1.00 96.06 69 THR A C 1
ATOM 543 O O . THR A 1 69 ? 10.982 -4.263 0.638 1.00 96.06 69 THR A O 1
ATOM 546 N N . GLY A 1 70 ? 9.633 -6.061 0.783 1.00 96.31 70 GLY A N 1
ATOM 547 C CA . GLY A 1 70 ? 9.245 -5.918 2.181 1.00 96.31 70 GLY A CA 1
ATOM 548 C C . GLY A 1 70 ? 7.793 -5.465 2.351 1.00 96.31 70 GLY A C 1
ATOM 549 O O . GLY A 1 70 ? 7.075 -5.190 1.388 1.00 96.31 70 GLY A O 1
ATOM 550 N N . PHE A 1 71 ? 7.364 -5.393 3.606 1.00 96.69 71 PHE A N 1
ATOM 551 C CA . PHE A 1 71 ? 5.993 -5.153 4.046 1.00 96.69 71 PHE A CA 1
ATOM 552 C C . PHE A 1 71 ? 5.973 -4.115 5.170 1.00 96.69 71 PHE A C 1
ATOM 554 O O . PHE A 1 71 ? 6.792 -4.191 6.089 1.00 96.69 71 PHE A O 1
ATOM 561 N N . ALA A 1 72 ? 5.056 -3.148 5.123 1.00 98.25 72 ALA A N 1
ATOM 562 C CA . ALA A 1 72 ? 4.873 -2.213 6.231 1.00 98.25 72 ALA A CA 1
ATOM 563 C C . ALA A 1 72 ? 4.326 -2.984 7.439 1.00 98.25 72 ALA A C 1
ATOM 565 O O . ALA A 1 72 ? 3.274 -3.616 7.344 1.00 98.25 72 ALA A O 1
ATOM 566 N N . THR A 1 73 ? 5.019 -2.939 8.578 1.00 97.94 73 THR A N 1
ATOM 567 C CA . THR A 1 73 ? 4.643 -3.750 9.748 1.00 97.94 73 THR A CA 1
ATOM 568 C C . THR A 1 73 ? 3.249 -3.462 10.322 1.00 97.94 73 THR A C 1
ATOM 570 O O . THR A 1 73 ? 2.674 -4.409 10.850 1.00 97.94 73 THR A O 1
ATOM 573 N N . PRO A 1 74 ? 2.661 -2.243 10.238 1.00 97.69 74 PRO A N 1
ATOM 574 C CA . PRO A 1 74 ? 1.301 -2.013 10.732 1.00 97.69 74 PRO A CA 1
ATOM 575 C C . PRO A 1 74 ? 0.201 -2.413 9.733 1.00 97.69 74 PRO A C 1
ATOM 577 O O . PRO A 1 74 ? -0.963 -2.096 9.960 1.00 97.69 74 PRO A O 1
ATOM 580 N N . THR A 1 75 ? 0.533 -3.065 8.613 1.00 98.38 75 THR A N 1
ATOM 581 C CA . THR A 1 75 ? -0.483 -3.520 7.654 1.00 98.38 75 THR A CA 1
ATOM 582 C C . THR A 1 75 ? -1.400 -4.556 8.303 1.00 98.38 75 THR A C 1
ATOM 584 O O . THR A 1 75 ? -0.935 -5.585 8.796 1.00 98.38 75 THR A O 1
ATOM 587 N N . ALA A 1 76 ? -2.703 -4.285 8.263 1.00 98.12 76 ALA A N 1
ATOM 588 C CA . ALA A 1 76 ? -3.743 -5.140 8.828 1.00 98.12 76 ALA A CA 1
ATOM 589 C C . ALA A 1 76 ? -4.397 -6.040 7.772 1.00 98.12 76 ALA A C 1
ATOM 591 O O . ALA A 1 76 ? -4.881 -7.121 8.094 1.00 98.12 76 ALA A O 1
ATOM 592 N N . ILE A 1 77 ? -4.420 -5.600 6.510 1.00 98.25 77 ILE A N 1
ATOM 593 C CA . ILE A 1 77 ? -5.034 -6.335 5.403 1.00 98.25 77 ILE A CA 1
ATOM 594 C C . ILE A 1 77 ? -4.099 -6.322 4.195 1.00 98.25 77 ILE A C 1
ATOM 596 O O . ILE A 1 77 ? -3.566 -5.281 3.818 1.00 98.25 77 ILE A O 1
ATOM 600 N N . HIS A 1 78 ? -3.962 -7.466 3.538 1.00 97.94 78 HIS A N 1
ATOM 601 C CA . HIS A 1 78 ? -3.360 -7.599 2.222 1.00 97.94 78 HIS A CA 1
ATOM 602 C C . HIS A 1 78 ? -4.369 -8.217 1.247 1.00 97.94 78 HIS A C 1
ATOM 604 O O . HIS A 1 78 ? -4.829 -9.340 1.448 1.00 97.94 78 HIS A O 1
ATOM 610 N N . VAL A 1 79 ? -4.722 -7.464 0.202 1.00 97.69 79 VAL A N 1
ATOM 611 C CA . VAL A 1 79 ? -5.587 -7.911 -0.905 1.00 97.69 79 VAL A CA 1
ATOM 612 C C . VAL A 1 79 ? -5.052 -7.297 -2.201 1.00 97.69 79 VAL A C 1
ATOM 614 O O . VAL A 1 79 ? -5.153 -6.082 -2.373 1.00 97.69 79 VAL A O 1
ATOM 617 N N . PRO A 1 80 ? -4.487 -8.081 -3.133 1.00 97.19 80 PRO A N 1
ATOM 618 C CA . PRO A 1 80 ? -3.880 -7.537 -4.345 1.00 97.19 80 PRO A CA 1
ATOM 619 C C . PRO A 1 80 ? -4.896 -6.815 -5.234 1.00 97.19 80 PRO A C 1
ATOM 621 O O . PRO A 1 80 ? -5.919 -7.387 -5.601 1.00 97.19 80 PRO A O 1
ATOM 624 N N . TRP A 1 81 ? -4.585 -5.587 -5.651 1.00 97.69 81 TRP A N 1
ATOM 625 C CA . TRP A 1 81 ? -5.366 -4.863 -6.665 1.00 97.69 81 TRP A CA 1
ATOM 626 C C . TRP A 1 81 ? -5.207 -5.490 -8.055 1.00 97.69 81 TRP A C 1
ATOM 628 O O . TRP A 1 81 ? -6.143 -5.571 -8.850 1.00 97.69 81 TRP A O 1
ATOM 638 N N . ALA A 1 82 ? -3.987 -5.919 -8.357 1.00 96.12 82 ALA A N 1
ATOM 639 C CA . ALA A 1 82 ? -3.622 -6.569 -9.601 1.00 96.12 82 ALA A CA 1
ATOM 640 C C . ALA A 1 82 ? -2.461 -7.527 -9.342 1.00 96.12 82 ALA A C 1
ATOM 642 O O . ALA A 1 82 ? -1.650 -7.295 -8.440 1.00 96.12 82 ALA A O 1
ATOM 643 N N . LEU A 1 83 ? -2.383 -8.569 -10.157 1.00 96.06 83 LEU A N 1
ATOM 644 C CA . LEU A 1 83 ? -1.370 -9.616 -10.094 1.00 96.06 83 LEU A CA 1
ATOM 645 C C . LEU A 1 83 ? -0.583 -9.637 -11.401 1.00 96.06 83 LEU A C 1
ATOM 647 O O . LEU A 1 83 ? -1.135 -9.329 -12.458 1.00 96.06 83 LEU A O 1
ATOM 651 N N . ALA A 1 84 ? 0.696 -9.992 -11.339 1.00 95.25 84 ALA A N 1
ATOM 652 C CA . ALA A 1 84 ? 1.491 -10.189 -12.541 1.00 95.25 84 ALA A CA 1
ATOM 653 C C . ALA A 1 84 ? 0.941 -11.377 -13.343 1.00 95.25 84 ALA A C 1
ATOM 655 O O . ALA A 1 84 ? 0.792 -12.482 -12.815 1.00 95.25 84 ALA A O 1
ATOM 656 N N . ASP A 1 85 ? 0.683 -11.162 -14.629 1.00 95.50 85 ASP A N 1
ATOM 657 C CA . ASP A 1 85 ? 0.391 -12.235 -15.570 1.00 95.50 85 ASP A CA 1
ATOM 658 C C . ASP A 1 85 ? 1.699 -12.912 -15.960 1.00 95.50 85 ASP A C 1
ATOM 660 O O . ASP A 1 85 ? 2.454 -12.432 -16.800 1.00 95.50 85 ASP A O 1
ATOM 664 N N . ARG A 1 86 ? 1.994 -14.022 -15.290 1.00 95.06 86 ARG A N 1
ATOM 665 C CA . ARG A 1 86 ? 3.273 -14.731 -15.414 1.00 95.06 86 ARG A CA 1
ATOM 666 C C . ARG A 1 86 ? 3.379 -15.553 -16.695 1.00 95.06 86 ARG A C 1
ATOM 668 O O . ARG A 1 86 ? 4.487 -15.962 -17.044 1.00 95.06 86 ARG A O 1
ATOM 675 N N . ASP A 1 87 ? 2.258 -15.778 -17.371 1.00 96.44 87 ASP A N 1
ATOM 676 C CA . ASP A 1 87 ? 2.174 -16.652 -18.536 1.00 96.44 87 ASP A CA 1
ATOM 677 C C . ASP A 1 87 ? 2.283 -15.864 -19.848 1.00 96.44 87 ASP A C 1
ATOM 679 O O . ASP A 1 87 ? 2.673 -16.426 -20.872 1.00 96.44 87 ASP A O 1
ATOM 683 N N . ASN A 1 88 ? 2.025 -14.551 -19.819 1.00 96.00 88 ASN A N 1
ATOM 684 C CA . ASN A 1 88 ? 2.063 -13.689 -20.999 1.00 96.00 88 ASN A CA 1
ATOM 685 C C . ASN A 1 88 ? 3.160 -12.622 -20.878 1.00 96.00 88 ASN A C 1
ATOM 687 O O . ASN A 1 88 ? 2.973 -11.583 -20.255 1.00 96.00 88 ASN A O 1
ATOM 691 N N . PHE A 1 89 ? 4.323 -12.854 -21.490 1.00 97.06 89 PHE A N 1
ATOM 692 C CA . PHE A 1 89 ? 5.368 -11.829 -21.587 1.00 97.06 89 PHE A CA 1
ATOM 693 C C . PHE A 1 89 ? 5.045 -10.829 -22.709 1.00 97.06 89 PHE A C 1
ATOM 695 O O . PHE A 1 89 ? 4.843 -11.233 -23.854 1.00 97.06 89 PHE A O 1
ATOM 702 N N . ASP A 1 90 ? 5.036 -9.530 -22.404 1.00 96.88 90 ASP A N 1
ATOM 703 C CA . ASP A 1 90 ? 4.869 -8.472 -23.403 1.00 96.88 90 ASP A CA 1
ATOM 704 C C . ASP A 1 90 ? 6.236 -8.077 -23.984 1.00 96.88 90 ASP A C 1
ATOM 706 O O . ASP A 1 90 ? 7.071 -7.453 -23.320 1.00 96.88 90 ASP A O 1
ATOM 710 N N . GLU A 1 91 ? 6.474 -8.439 -25.247 1.00 97.31 91 GLU A N 1
ATOM 711 C CA . GLU A 1 91 ? 7.730 -8.146 -25.946 1.00 97.31 91 GLU A CA 1
ATOM 712 C C . GLU A 1 91 ? 7.946 -6.650 -26.224 1.00 97.31 91 GLU A C 1
ATOM 714 O O . GLU A 1 91 ? 9.095 -6.197 -26.270 1.00 97.31 91 GLU A O 1
ATOM 719 N N . ALA A 1 92 ? 6.875 -5.868 -26.394 1.00 96.81 92 ALA A N 1
ATOM 720 C CA . ALA A 1 92 ? 6.965 -4.456 -26.754 1.00 96.81 92 ALA A CA 1
ATOM 721 C C . ALA A 1 92 ? 7.455 -3.610 -25.574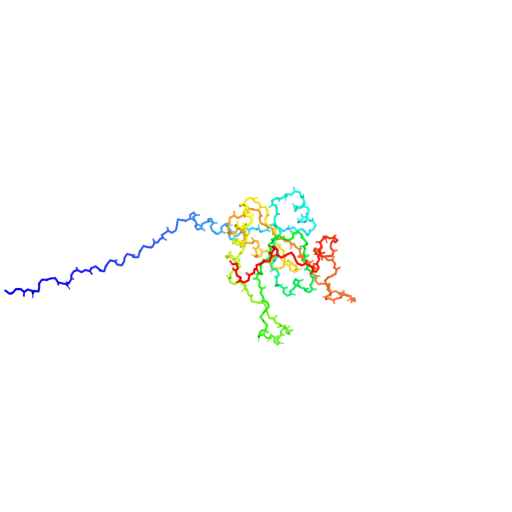 1.00 96.81 92 ALA A C 1
ATOM 723 O O . ALA A 1 92 ? 8.329 -2.755 -25.742 1.00 96.81 92 ALA A O 1
ATOM 724 N N . VAL A 1 93 ? 6.934 -3.879 -24.374 1.00 94.69 93 VAL A N 1
ATOM 725 C CA . VAL A 1 93 ? 7.354 -3.198 -23.135 1.00 94.69 93 VAL A CA 1
ATOM 726 C C . VAL A 1 93 ? 8.342 -4.010 -22.288 1.00 94.69 93 VAL A C 1
ATOM 728 O O . VAL A 1 93 ? 8.809 -3.521 -21.260 1.00 94.69 93 VAL A O 1
ATOM 731 N N . LYS A 1 94 ? 8.726 -5.210 -22.747 1.00 96.25 94 LYS A N 1
ATOM 732 C CA . LYS A 1 94 ? 9.742 -6.101 -22.154 1.00 96.25 94 LYS A CA 1
ATOM 733 C C . LYS A 1 94 ? 9.471 -6.457 -20.689 1.00 96.25 94 LYS A C 1
ATOM 735 O O . LYS A 1 94 ? 10.388 -6.470 -19.866 1.00 96.25 94 LYS A O 1
ATOM 740 N N . THR A 1 95 ? 8.216 -6.737 -20.359 1.00 95.00 95 THR A N 1
ATOM 741 C CA . THR A 1 95 ? 7.797 -7.123 -19.006 1.00 95.00 95 THR A CA 1
ATOM 742 C C . THR A 1 95 ? 6.567 -8.022 -19.051 1.00 95.00 95 THR A C 1
ATOM 744 O O . THR A 1 95 ? 5.853 -8.069 -20.047 1.00 95.00 95 THR A O 1
ATOM 747 N N . TRP A 1 96 ? 6.288 -8.706 -17.947 1.00 96.19 96 TRP A N 1
ATOM 748 C CA . TRP A 1 96 ? 4.973 -9.285 -17.690 1.00 96.19 96 TRP A CA 1
ATOM 749 C C . TRP A 1 96 ? 3.980 -8.169 -17.323 1.00 96.19 96 TRP A C 1
ATOM 751 O O . TRP A 1 96 ? 4.326 -7.315 -16.493 1.00 96.19 96 TRP A O 1
ATOM 761 N N . PRO A 1 97 ? 2.789 -8.121 -17.942 1.00 95.62 97 PRO A N 1
ATOM 762 C CA . PRO A 1 97 ? 1.757 -7.155 -17.612 1.00 95.62 97 PRO A CA 1
ATOM 763 C C . PRO A 1 97 ? 1.102 -7.495 -16.269 1.00 95.62 97 PRO A C 1
ATOM 765 O O . PRO A 1 97 ? 1.242 -8.593 -15.732 1.00 95.62 97 PRO A O 1
ATOM 768 N N . MET A 1 98 ? 0.363 -6.532 -15.724 1.00 94.94 98 MET A N 1
ATOM 769 C CA . MET A 1 98 ? -0.482 -6.745 -14.550 1.00 94.94 98 MET A CA 1
ATOM 770 C C . MET A 1 98 ? -1.924 -6.969 -15.000 1.00 94.94 98 MET A C 1
ATOM 772 O O . MET A 1 98 ? -2.444 -6.196 -15.804 1.00 94.94 98 MET A O 1
ATOM 776 N N . VAL A 1 99 ? -2.584 -7.976 -14.438 1.00 95.94 99 VAL A N 1
ATOM 777 C CA . VAL A 1 99 ? -4.008 -8.258 -14.634 1.00 95.94 99 VAL A CA 1
ATOM 778 C C . VAL A 1 99 ? -4.761 -7.861 -13.371 1.00 95.94 99 VAL A C 1
ATOM 780 O O . VAL A 1 99 ? -4.369 -8.213 -12.256 1.00 95.94 99 VAL A O 1
ATOM 783 N N . SER A 1 100 ? -5.831 -7.085 -13.540 1.00 95.81 100 SER A N 1
ATOM 784 C CA . SER A 1 100 ? -6.694 -6.666 -12.435 1.00 95.81 100 SER A CA 1
ATOM 785 C C . SER A 1 100 ? -7.289 -7.869 -11.712 1.00 95.81 100 SER A C 1
ATOM 787 O O . SER A 1 100 ? -7.772 -8.808 -12.341 1.00 95.81 100 SER A O 1
ATOM 789 N N . ASN A 1 101 ? -7.308 -7.805 -10.385 1.00 96.38 101 ASN A N 1
ATOM 790 C CA . ASN A 1 101 ? -8.021 -8.771 -9.567 1.00 96.38 101 ASN A CA 1
ATOM 791 C C . ASN A 1 101 ? -9.530 -8.475 -9.636 1.00 96.38 101 ASN A C 1
ATOM 793 O O . ASN A 1 101 ? -10.004 -7.516 -9.024 1.00 96.38 101 ASN A O 1
ATOM 797 N N . SER A 1 102 ? -10.289 -9.284 -10.383 1.00 96.62 102 SER A N 1
ATOM 798 C CA . SER A 1 102 ? -11.747 -9.128 -10.518 1.00 96.62 102 SER A CA 1
ATOM 799 C C . SER A 1 102 ? -12.493 -9.281 -9.192 1.00 96.62 102 SER A C 1
ATOM 801 O O . SER A 1 102 ? -13.572 -8.712 -9.028 1.00 96.62 102 SER A O 1
ATOM 803 N N . ASP A 1 103 ? -11.894 -9.989 -8.235 1.00 96.62 103 ASP A N 1
ATOM 804 C CA . ASP A 1 103 ? -12.474 -10.275 -6.926 1.00 96.62 103 ASP A CA 1
ATOM 805 C C . ASP A 1 103 ? -12.033 -9.265 -5.856 1.00 96.62 103 ASP A C 1
ATOM 807 O O . ASP A 1 103 ? -12.418 -9.385 -4.696 1.00 96.62 103 ASP A O 1
ATOM 811 N N . PHE A 1 104 ? -11.275 -8.219 -6.217 1.00 97.25 104 PHE A N 1
ATOM 812 C CA . PHE A 1 104 ? -10.760 -7.241 -5.253 1.00 97.25 104 PHE A CA 1
ATOM 813 C C . PHE A 1 104 ? -11.864 -6.665 -4.357 1.00 97.25 104 PHE A C 1
ATOM 815 O O . PHE A 1 104 ? -11.702 -6.600 -3.141 1.00 97.25 104 PHE A O 1
ATOM 822 N N . LYS A 1 105 ? -13.010 -6.276 -4.939 1.00 97.81 105 LYS A N 1
ATOM 823 C CA . LYS A 1 105 ? -14.123 -5.659 -4.196 1.00 97.81 105 LYS A CA 1
ATOM 824 C C . LYS A 1 105 ? -14.751 -6.614 -3.176 1.00 97.81 105 LYS A C 1
ATOM 826 O O . LYS A 1 105 ? -15.073 -6.180 -2.072 1.00 97.81 105 LYS A O 1
ATOM 831 N N . SER A 1 106 ? -14.955 -7.884 -3.531 1.00 97.00 106 SER A N 1
ATOM 832 C CA . SER A 1 106 ? -15.520 -8.879 -2.610 1.00 97.00 106 SER A CA 1
ATOM 833 C C . SER A 1 106 ? -14.512 -9.250 -1.524 1.00 97.00 106 SER A C 1
ATOM 835 O O . SER A 1 106 ? -14.866 -9.242 -0.346 1.00 97.00 106 SER A O 1
ATOM 837 N N . GLN A 1 107 ? -13.254 -9.473 -1.903 1.00 97.25 107 GLN A N 1
ATOM 838 C CA . GLN A 1 107 ? -12.161 -9.812 -0.995 1.00 97.25 107 GLN A CA 1
ATOM 839 C C . GLN A 1 107 ? -11.895 -8.702 0.028 1.00 97.25 107 GLN A C 1
ATOM 841 O O . GLN A 1 107 ? -11.854 -8.966 1.227 1.00 97.25 107 GLN A O 1
ATOM 846 N N . ILE A 1 108 ? -11.775 -7.440 -0.403 1.00 97.94 108 ILE A N 1
ATOM 847 C CA . ILE A 1 108 ? -11.519 -6.338 0.533 1.00 97.94 108 ILE A CA 1
ATOM 848 C C . ILE A 1 108 ? -12.686 -6.138 1.499 1.00 97.94 108 ILE A C 1
ATOM 850 O O . ILE A 1 108 ? -12.462 -5.936 2.690 1.00 97.94 108 ILE A O 1
ATOM 854 N N . LYS A 1 109 ? -13.930 -6.275 1.017 1.00 97.81 109 LYS A N 1
ATOM 855 C CA . LYS A 1 109 ? -15.116 -6.212 1.875 1.00 97.81 109 LYS A CA 1
ATOM 856 C C . LYS A 1 109 ? -15.080 -7.312 2.938 1.00 97.81 109 LYS A C 1
ATOM 858 O O . LYS A 1 109 ? -15.260 -7.012 4.111 1.00 97.81 109 LYS A O 1
ATOM 863 N N . GLN A 1 110 ? -14.805 -8.555 2.540 1.00 96.56 110 GLN A N 1
ATOM 864 C CA . GLN A 1 110 ? -14.705 -9.690 3.460 1.00 96.56 110 GLN A CA 1
ATOM 865 C C . GLN A 1 110 ? -13.660 -9.440 4.556 1.00 96.56 110 GLN A C 1
ATOM 867 O O . GLN A 1 110 ? -13.926 -9.696 5.727 1.00 96.56 110 GLN A O 1
ATOM 872 N N . ARG A 1 111 ? -12.487 -8.898 4.201 1.00 96.94 111 ARG A N 1
ATOM 873 C CA . ARG A 1 111 ? -11.414 -8.608 5.166 1.00 96.94 111 ARG A CA 1
ATOM 874 C C . ARG A 1 111 ? -11.763 -7.461 6.117 1.00 96.94 111 ARG A C 1
ATOM 876 O O . ARG A 1 111 ? -11.485 -7.568 7.308 1.00 96.94 111 ARG A O 1
ATOM 883 N N . LEU A 1 112 ? -12.389 -6.395 5.615 1.00 98.00 112 LEU A N 1
ATOM 884 C CA . LEU A 1 112 ? -12.867 -5.284 6.446 1.00 98.00 112 LEU A CA 1
ATOM 885 C C . LEU A 1 112 ? -13.960 -5.748 7.424 1.00 98.00 112 LEU A C 1
ATOM 887 O O . LEU A 1 112 ? -13.888 -5.429 8.610 1.00 98.00 112 LEU A O 1
ATOM 891 N N . ASP A 1 113 ? -14.910 -6.564 6.955 1.00 97.38 113 ASP A N 1
ATOM 892 C CA . ASP A 1 113 ? -15.960 -7.155 7.794 1.00 97.38 113 ASP A CA 1
ATOM 893 C C . ASP A 1 113 ? -15.358 -8.074 8.876 1.00 97.38 113 ASP A C 1
ATOM 895 O O . ASP A 1 113 ? -15.734 -7.984 10.045 1.00 97.38 113 ASP A O 1
ATOM 899 N N . ALA A 1 114 ? -14.395 -8.930 8.512 1.00 95.88 114 ALA A N 1
ATOM 900 C CA . ALA A 1 114 ? -13.740 -9.863 9.4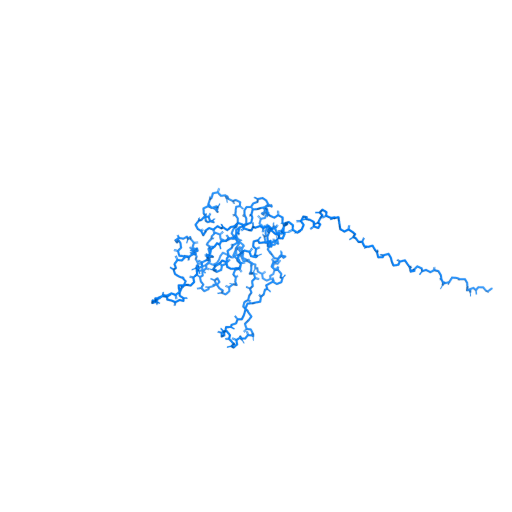33 1.00 95.88 114 ALA A CA 1
ATOM 901 C C . ALA A 1 114 ? -12.956 -9.156 10.553 1.00 95.88 114 ALA A C 1
ATOM 903 O O . ALA A 1 114 ? -12.898 -9.659 11.675 1.00 95.88 114 ALA A O 1
ATOM 904 N N . LEU A 1 115 ? -12.385 -7.981 10.269 1.00 96.50 115 LEU A N 1
ATOM 905 C CA . LEU A 1 115 ? -11.719 -7.136 11.264 1.00 96.50 115 LEU A CA 1
ATOM 906 C C . LEU A 1 115 ? -12.684 -6.214 12.031 1.00 96.50 115 LEU A C 1
ATOM 908 O O . LEU A 1 115 ? -12.254 -5.513 12.948 1.00 96.50 115 LEU A O 1
ATOM 912 N N . GLY A 1 116 ? -13.977 -6.202 11.688 1.00 97.75 116 GLY A N 1
ATOM 913 C CA . GLY A 1 116 ? -14.970 -5.336 12.326 1.00 97.75 116 GLY A CA 1
ATOM 914 C C . GLY A 1 116 ? -14.693 -3.845 12.110 1.00 97.75 116 GLY A C 1
ATOM 915 O O . GLY A 1 116 ? -14.916 -3.046 13.026 1.00 97.75 116 GLY A O 1
ATOM 916 N N . VAL A 1 117 ? -14.168 -3.486 10.934 1.00 98.44 117 VAL A N 1
ATOM 917 C CA . VAL A 1 117 ? -13.904 -2.095 10.541 1.00 98.44 117 VAL A CA 1
ATOM 918 C C . VAL A 1 117 ? -15.236 -1.421 10.217 1.00 98.44 117 VAL A C 1
ATOM 920 O O . VAL A 1 117 ? -15.993 -1.890 9.366 1.00 98.44 117 VAL A O 1
ATOM 923 N N . ALA A 1 118 ? -15.547 -0.344 10.929 1.00 98.25 118 ALA A N 1
ATOM 924 C CA . ALA A 1 118 ? -16.764 0.432 10.745 1.00 98.25 118 ALA A CA 1
ATOM 925 C C . ALA A 1 118 ? -16.640 1.368 9.533 1.00 98.25 118 ALA A C 1
ATOM 927 O O . ALA A 1 118 ? -15.542 1.719 9.111 1.00 98.25 118 ALA A O 1
ATOM 928 N N . GLN A 1 119 ? -17.773 1.789 8.966 1.00 97.31 119 GLN A N 1
ATOM 929 C CA . GLN A 1 119 ? -17.793 2.652 7.776 1.00 97.31 119 GLN A CA 1
ATOM 930 C C . GLN A 1 119 ? -17.175 4.045 8.010 1.00 97.31 119 GLN A C 1
ATOM 932 O O . GLN A 1 119 ? -16.793 4.707 7.049 1.00 97.31 119 GLN A O 1
ATOM 937 N N . ASP A 1 120 ? -17.059 4.485 9.260 1.00 97.56 120 ASP A N 1
ATOM 938 C CA . ASP A 1 120 ? -16.407 5.728 9.677 1.00 97.56 120 ASP A CA 1
ATOM 939 C C . ASP A 1 120 ? -14.958 5.536 10.164 1.00 97.56 120 ASP A C 1
ATOM 941 O O . ASP A 1 120 ? -14.276 6.519 10.454 1.00 97.56 120 ASP A O 1
ATOM 945 N N . ASP A 1 121 ? -14.455 4.298 10.224 1.00 98.50 121 ASP A N 1
ATOM 946 C CA . ASP A 1 121 ? -13.051 4.038 10.543 1.00 98.50 121 ASP A CA 1
ATOM 947 C C . ASP A 1 121 ? -12.148 4.375 9.334 1.00 98.50 121 ASP A C 1
ATOM 949 O O . ASP A 1 121 ? -12.490 4.040 8.193 1.00 98.50 121 ASP A O 1
ATOM 953 N N . PRO A 1 122 ? -10.956 4.972 9.544 1.00 98.62 122 PRO A N 1
ATOM 954 C CA . PRO A 1 122 ? -10.036 5.254 8.449 1.00 98.62 122 PRO A CA 1
ATOM 955 C C . PRO A 1 122 ? -9.476 3.994 7.790 1.00 98.62 122 PRO A C 1
ATOM 957 O O . PRO A 1 122 ? -8.833 3.168 8.441 1.00 98.62 122 PRO A O 1
ATOM 960 N N . VAL A 1 123 ? -9.624 3.896 6.471 1.00 98.81 123 VAL A N 1
ATOM 961 C CA . VAL A 1 123 ? -9.039 2.831 5.653 1.00 98.81 123 VAL A CA 1
ATOM 962 C C . VAL A 1 123 ? -8.011 3.424 4.702 1.00 98.81 123 VAL A C 1
ATOM 964 O O . VAL A 1 123 ? -8.341 4.160 3.771 1.00 98.81 123 VAL A O 1
ATOM 967 N N . ILE A 1 124 ? -6.744 3.092 4.932 1.00 98.88 124 ILE A N 1
ATOM 968 C CA . ILE A 1 124 ? -5.601 3.660 4.225 1.00 98.88 124 ILE A CA 1
ATOM 969 C C . ILE A 1 124 ? -5.043 2.616 3.265 1.00 98.88 124 ILE A C 1
ATOM 971 O O . ILE A 1 124 ? -4.638 1.534 3.680 1.00 98.88 124 ILE A O 1
ATOM 975 N N . VAL A 1 125 ? -4.989 2.937 1.977 1.00 98.81 125 VAL A N 1
ATOM 976 C CA . VAL A 1 125 ? -4.571 2.016 0.919 1.00 98.81 125 VAL A CA 1
ATOM 977 C C . VAL A 1 125 ? -3.163 2.347 0.448 1.00 98.81 125 VAL A C 1
ATOM 979 O O . VAL A 1 125 ? -2.859 3.473 0.051 1.00 98.81 125 VAL A O 1
ATOM 982 N N . MET A 1 126 ? -2.298 1.339 0.435 1.00 98.69 126 MET A N 1
ATOM 983 C CA . MET A 1 126 ? -0.911 1.426 -0.000 1.00 98.69 126 MET A CA 1
ATOM 984 C C . MET A 1 126 ? -0.658 0.493 -1.182 1.00 98.69 126 MET A C 1
ATOM 986 O O . MET A 1 126 ? -1.088 -0.655 -1.196 1.00 98.69 126 MET A O 1
ATOM 990 N N . CYS A 1 127 ? 0.102 0.968 -2.167 1.00 98.06 127 CYS A N 1
ATOM 991 C CA . CYS A 1 127 ? 0.677 0.120 -3.211 1.00 98.06 127 CYS A CA 1
ATOM 992 C C . CYS A 1 127 ? 2.194 0.360 -3.316 1.00 98.06 127 CYS A C 1
ATOM 994 O O . CYS A 1 127 ? 2.792 0.933 -2.412 1.00 98.06 127 CYS A O 1
ATOM 996 N N . ARG A 1 128 ? 2.854 -0.052 -4.409 1.00 97.81 128 ARG A N 1
ATOM 997 C CA . ARG A 1 128 ? 4.311 0.141 -4.558 1.00 97.81 128 ARG A CA 1
ATOM 998 C C . ARG A 1 128 ? 4.737 1.608 -4.676 1.00 97.81 128 ARG A C 1
ATOM 1000 O O . ARG A 1 128 ? 5.690 1.984 -4.009 1.00 97.81 128 ARG A O 1
ATOM 1007 N N . SER A 1 129 ? 4.057 2.404 -5.506 1.00 96.31 129 SER A N 1
ATOM 1008 C CA . SER A 1 129 ? 4.470 3.784 -5.839 1.00 96.31 129 SER A CA 1
ATOM 1009 C C . SER A 1 129 ? 3.333 4.818 -5.877 1.00 96.31 129 SER A C 1
ATOM 1011 O O . SER A 1 129 ? 3.552 5.949 -6.276 1.00 96.31 129 SER A O 1
ATOM 1013 N N . GLY A 1 130 ? 2.112 4.457 -5.473 1.00 92.88 130 GLY A N 1
ATOM 1014 C CA . GLY A 1 130 ? 0.945 5.357 -5.416 1.00 92.88 130 GLY A CA 1
ATOM 1015 C C . GLY A 1 130 ? -0.094 5.177 -6.536 1.00 92.88 130 GLY A C 1
ATOM 1016 O O . GLY A 1 130 ? -1.259 5.506 -6.347 1.00 92.88 130 GLY A O 1
ATOM 1017 N N . ALA A 1 131 ? 0.265 4.570 -7.673 1.00 93.00 131 ALA A N 1
ATOM 1018 C CA . ALA A 1 131 ? -0.637 4.477 -8.835 1.00 93.00 131 ALA A CA 1
ATOM 1019 C C . ALA A 1 131 ? -1.853 3.538 -8.660 1.00 93.00 131 ALA A C 1
ATOM 1021 O O . ALA A 1 131 ? -2.878 3.718 -9.309 1.00 93.00 131 ALA A O 1
ATOM 1022 N N . ARG A 1 132 ? -1.744 2.505 -7.814 1.00 96.19 132 ARG A N 1
ATOM 1023 C CA . ARG A 1 132 ? -2.803 1.492 -7.599 1.00 96.19 132 ARG A CA 1
ATOM 1024 C C . ARG A 1 132 ? -3.586 1.704 -6.302 1.00 96.19 132 ARG A C 1
ATOM 1026 O O . ARG A 1 132 ? -4.641 1.106 -6.128 1.00 96.19 132 ARG A O 1
ATOM 1033 N N . SER A 1 133 ? -3.081 2.534 -5.392 1.00 97.38 133 SER A N 1
ATOM 1034 C CA . SER A 1 133 ? -3.734 2.779 -4.105 1.00 97.38 133 SER A CA 1
ATOM 1035 C C . SER A 1 133 ? -4.975 3.652 -4.244 1.00 97.38 133 SER A C 1
ATOM 1037 O O . SER A 1 133 ? -5.968 3.371 -3.587 1.00 97.38 133 SER A O 1
ATOM 1039 N N . GLU A 1 134 ? -4.968 4.645 -5.138 1.00 96.31 134 GLU A N 1
ATOM 1040 C CA . GLU A 1 134 ? -6.146 5.486 -5.379 1.00 96.31 134 GLU A CA 1
ATOM 1041 C C . GLU A 1 134 ? -7.360 4.696 -5.904 1.00 96.31 134 GLU A C 1
ATOM 1043 O O . GLU A 1 134 ? -8.422 4.786 -5.285 1.00 96.31 134 GLU A O 1
ATOM 1048 N N . PRO A 1 135 ? -7.262 3.881 -6.976 1.00 96.00 135 PRO A N 1
ATOM 1049 C CA . PRO A 1 135 ? -8.414 3.103 -7.423 1.00 96.00 135 PRO A CA 1
ATOM 1050 C C . PRO A 1 135 ? -8.851 2.049 -6.390 1.00 96.00 135 PRO A C 1
ATOM 1052 O O . PRO A 1 135 ? -10.049 1.808 -6.248 1.00 96.00 135 PRO A O 1
ATOM 1055 N N . GLY A 1 136 ? -7.921 1.482 -5.609 1.00 97.12 136 GLY A N 1
ATOM 1056 C CA . GLY A 1 136 ? -8.257 0.606 -4.482 1.00 97.12 136 GLY A CA 1
ATOM 1057 C C . GLY A 1 136 ? -9.070 1.325 -3.398 1.00 97.12 136 GLY A C 1
ATOM 1058 O O . GLY A 1 136 ? -10.121 0.835 -2.988 1.00 97.12 136 GLY A O 1
ATOM 1059 N N . ALA A 1 137 ? -8.640 2.521 -2.990 1.00 97.88 137 ALA A N 1
ATOM 1060 C CA . ALA A 1 137 ? -9.363 3.371 -2.043 1.00 97.88 137 ALA A CA 1
ATOM 1061 C C . ALA A 1 137 ? -10.737 3.794 -2.585 1.00 97.88 137 ALA A C 1
ATOM 1063 O O . ALA A 1 137 ? -11.728 3.768 -1.863 1.00 97.88 137 ALA A O 1
ATOM 1064 N N . ARG A 1 138 ? -10.850 4.069 -3.890 1.00 96.88 138 ARG A N 1
ATOM 1065 C CA . ARG A 1 138 ? -12.139 4.352 -4.540 1.00 96.88 138 ARG A CA 1
ATOM 1066 C C . ARG A 1 138 ? -13.121 3.188 -4.429 1.00 96.88 138 ARG A C 1
ATOM 1068 O O . ARG A 1 138 ? -14.301 3.404 -4.159 1.00 96.88 138 ARG A O 1
ATOM 1075 N N . VAL A 1 139 ? -12.651 1.949 -4.585 1.00 97.44 139 VAL A N 1
ATOM 1076 C CA . VAL A 1 139 ? -13.504 0.772 -4.363 1.00 97.44 139 VAL A CA 1
ATOM 1077 C C . VAL A 1 139 ? -13.964 0.694 -2.908 1.00 97.44 139 VAL A C 1
ATOM 1079 O O . VAL A 1 139 ? -15.142 0.426 -2.677 1.00 97.44 139 VAL A O 1
ATOM 1082 N N . ILE A 1 140 ? -13.087 0.971 -1.943 1.00 97.81 140 ILE A N 1
ATOM 1083 C CA . ILE A 1 140 ? -13.433 0.980 -0.514 1.00 97.81 140 ILE A CA 1
ATOM 1084 C C . ILE A 1 140 ? -14.454 2.082 -0.198 1.00 97.81 140 ILE A C 1
ATOM 1086 O O . ILE A 1 140 ? -15.472 1.802 0.431 1.00 97.81 140 ILE A O 1
ATOM 1090 N N . ALA A 1 141 ? -14.274 3.294 -0.724 1.00 97.25 141 ALA A N 1
ATOM 1091 C CA . ALA A 1 141 ? -15.263 4.367 -0.619 1.00 97.25 141 ALA A CA 1
ATOM 1092 C C . ALA A 1 141 ? -16.626 3.952 -1.212 1.00 97.25 141 ALA A C 1
ATOM 1094 O O . ALA A 1 141 ? -17.669 4.163 -0.594 1.00 97.25 141 ALA A O 1
ATOM 1095 N N . SER A 1 142 ? -16.634 3.245 -2.353 1.00 96.25 142 SER A N 1
ATOM 1096 C CA . SER A 1 142 ? -17.865 2.709 -2.965 1.00 96.25 142 SER A CA 1
ATOM 1097 C C . SER A 1 142 ? -18.586 1.645 -2.120 1.00 96.25 142 SER A C 1
ATOM 1099 O O . SER A 1 142 ? -19.731 1.297 -2.413 1.00 96.25 142 SER A O 1
ATOM 1101 N N . LEU A 1 143 ? -17.928 1.092 -1.092 1.00 96.12 143 LEU A N 1
ATOM 1102 C CA . LEU A 1 143 ? -18.530 0.191 -0.101 1.00 96.12 143 LEU A CA 1
ATOM 1103 C C . LEU A 1 143 ? -19.169 0.954 1.079 1.00 96.12 143 LEU A C 1
ATOM 1105 O O . LEU A 1 143 ? -19.699 0.328 1.998 1.00 96.12 143 LEU A O 1
ATOM 1109 N N . GLY A 1 144 ? -19.150 2.291 1.046 1.00 95.94 144 GLY A N 1
ATOM 1110 C CA . GLY A 1 144 ? -19.749 3.167 2.052 1.00 95.94 144 GLY A CA 1
ATOM 1111 C C . GLY A 1 144 ? -18.784 3.647 3.134 1.00 95.94 144 GLY A C 1
ATOM 1112 O O . GLY A 1 144 ? -19.248 4.231 4.106 1.00 95.94 144 GLY A O 1
ATOM 1113 N N . PHE A 1 145 ? -17.475 3.417 2.987 1.00 96.69 145 PHE A N 1
ATOM 1114 C CA . PHE A 1 145 ? -16.478 3.949 3.917 1.00 96.69 145 PHE A CA 1
ATOM 1115 C C . PHE A 1 145 ? -16.258 5.443 3.661 1.00 96.69 145 PHE A C 1
ATOM 1117 O O . PHE A 1 145 ? -15.840 5.824 2.566 1.00 96.69 145 PHE A O 1
ATOM 1124 N N . SER A 1 146 ? -16.534 6.290 4.653 1.00 95.25 146 SER A N 1
ATOM 1125 C CA . SER A 1 146 ? -16.404 7.748 4.517 1.00 95.25 146 SER A CA 1
ATOM 1126 C C . SER A 1 146 ? -14.951 8.221 4.566 1.00 95.25 146 SER A C 1
ATOM 1128 O O . SER A 1 146 ? -14.616 9.236 3.964 1.00 95.25 146 SER A O 1
ATOM 1130 N N . GLU A 1 147 ? -14.091 7.459 5.240 1.00 97.25 147 GLU A N 1
ATOM 1131 C CA . GLU A 1 147 ? -12.700 7.800 5.532 1.00 97.25 147 GLU A CA 1
ATOM 1132 C C . GLU A 1 147 ? -11.745 6.883 4.745 1.00 97.25 147 GLU A C 1
ATOM 1134 O O . GLU A 1 147 ? -11.058 6.034 5.311 1.00 97.25 147 GLU A O 1
ATOM 1139 N N . SER A 1 148 ? -11.720 7.011 3.412 1.00 97.81 148 SER A N 1
ATOM 1140 C CA . SER A 1 148 ? -10.847 6.205 2.544 1.00 97.81 148 SER A CA 1
ATOM 1141 C C . SER A 1 148 ? -9.703 7.020 1.942 1.00 97.81 148 SER A C 1
ATOM 1143 O O . SER A 1 148 ? -9.919 8.040 1.283 1.00 97.81 148 SER A O 1
ATOM 1145 N N . TYR A 1 149 ? -8.477 6.536 2.139 1.00 98.50 149 TYR A N 1
ATOM 1146 C CA . TYR A 1 149 ? -7.248 7.253 1.820 1.00 98.50 149 TYR A CA 1
ATOM 1147 C C . TYR A 1 149 ? -6.335 6.454 0.891 1.00 98.50 149 TYR A C 1
ATOM 1149 O O . TYR A 1 149 ? -6.215 5.238 1.010 1.00 98.50 149 TYR A O 1
ATOM 1157 N N . SER A 1 150 ? -5.611 7.149 0.016 1.00 98.50 150 SER A N 1
ATOM 1158 C CA . SER A 1 150 ? -4.479 6.602 -0.746 1.00 98.50 150 SER A CA 1
ATOM 1159 C C . SER A 1 150 ? -3.158 7.109 -0.166 1.00 98.50 150 SER A C 1
ATOM 1161 O O . SER A 1 150 ? -3.063 8.275 0.208 1.00 98.50 150 SER A O 1
ATOM 1163 N N . ILE A 1 151 ? -2.113 6.281 -0.123 1.00 98.31 151 ILE A N 1
ATOM 1164 C CA . ILE A 1 151 ? -0.748 6.739 0.184 1.00 98.31 151 ILE A CA 1
ATOM 1165 C C . ILE A 1 151 ? -0.044 7.171 -1.111 1.00 98.31 151 ILE A C 1
ATOM 1167 O O . ILE A 1 151 ? 0.166 6.341 -2.003 1.00 98.31 151 ILE A O 1
ATOM 1171 N N . ASN A 1 152 ? 0.368 8.443 -1.215 1.00 95.38 152 ASN A N 1
ATOM 1172 C CA . ASN A 1 152 ? 1.246 8.878 -2.307 1.00 95.38 152 ASN A CA 1
ATOM 1173 C C . ASN A 1 152 ? 2.609 8.196 -2.196 1.00 95.38 152 ASN A C 1
ATOM 1175 O O . ASN A 1 152 ? 3.057 7.834 -1.110 1.00 95.38 152 ASN A O 1
ATOM 1179 N N . ASN A 1 153 ? 3.270 7.984 -3.331 1.00 95.81 153 ASN A N 1
ATOM 1180 C CA . ASN A 1 153 ? 4.589 7.352 -3.397 1.00 95.81 153 ASN A CA 1
ATOM 1181 C C . ASN A 1 153 ? 4.631 5.906 -2.839 1.00 95.81 153 ASN A C 1
ATOM 1183 O O . ASN A 1 153 ? 5.639 5.224 -2.978 1.00 95.81 153 ASN A O 1
ATOM 1187 N N . GLY A 1 154 ? 3.533 5.373 -2.291 1.00 97.88 154 GLY A N 1
ATOM 1188 C CA . GLY A 1 154 ? 3.395 3.988 -1.852 1.00 97.88 154 GLY A CA 1
ATOM 1189 C C . GLY A 1 154 ? 4.494 3.513 -0.897 1.00 97.88 154 GLY A C 1
ATOM 1190 O O . GLY A 1 154 ? 4.973 4.245 -0.031 1.00 97.88 154 GLY A O 1
ATOM 1191 N N . PHE A 1 155 ? 4.880 2.248 -1.051 1.00 98.56 155 PHE A N 1
ATOM 1192 C CA . PHE A 1 155 ? 5.877 1.598 -0.214 1.00 98.56 155 PHE A CA 1
ATOM 1193 C C . PHE A 1 155 ? 7.323 1.956 -0.595 1.00 98.56 155 PHE A C 1
ATOM 1195 O O . PHE A 1 155 ? 8.120 2.242 0.293 1.00 98.56 155 PHE A O 1
ATOM 1202 N N . GLU A 1 156 ? 7.677 1.962 -1.885 1.00 97.88 156 GLU A N 1
ATOM 1203 C CA . GLU A 1 156 ? 9.067 2.166 -2.343 1.00 97.88 156 GLU A CA 1
ATOM 1204 C C . GLU A 1 156 ? 9.352 3.565 -2.906 1.00 97.88 156 GLU A C 1
ATOM 1206 O O . GLU A 1 156 ? 10.516 3.909 -3.095 1.00 97.88 156 GLU A O 1
ATOM 1211 N N . GLY A 1 157 ? 8.331 4.376 -3.185 1.00 96.69 157 GLY A N 1
ATOM 1212 C CA . GLY A 1 157 ? 8.508 5.678 -3.830 1.00 96.69 157 GLY A CA 1
ATOM 1213 C C . GLY A 1 157 ? 8.569 5.589 -5.345 1.00 96.69 157 GLY A C 1
ATOM 1214 O O . GLY A 1 157 ? 8.502 4.495 -5.915 1.00 96.69 157 GLY A O 1
ATOM 1215 N N . GLU A 1 158 ? 8.694 6.741 -6.009 1.00 95.69 158 GLU A N 1
ATOM 1216 C CA . GLU A 1 158 ? 8.959 6.793 -7.444 1.00 95.69 158 GLU A CA 1
ATOM 1217 C C . GLU A 1 158 ? 10.397 6.390 -7.798 1.00 95.69 158 GLU A C 1
ATOM 1219 O O . GLU A 1 158 ? 11.290 6.353 -6.950 1.00 95.69 158 GLU A O 1
ATOM 1224 N N . ALA A 1 159 ? 10.615 6.008 -9.058 1.00 96.25 159 ALA A N 1
ATOM 1225 C CA . ALA A 1 159 ? 11.963 5.721 -9.533 1.00 96.25 159 ALA A CA 1
ATOM 1226 C C . ALA A 1 15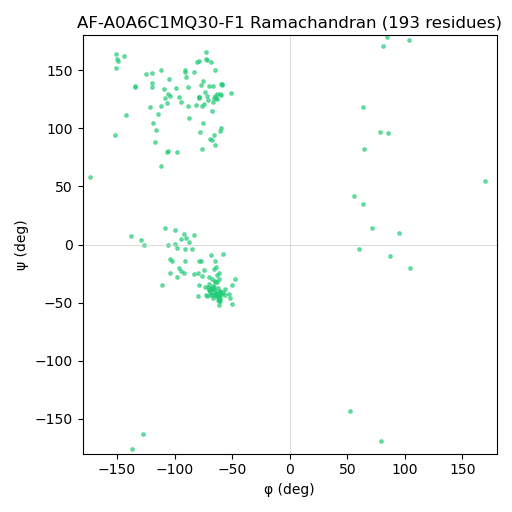9 ? 12.716 7.034 -9.782 1.00 96.25 159 ALA A C 1
ATOM 1228 O O . ALA A 1 159 ? 12.179 7.956 -10.389 1.00 96.25 159 ALA A O 1
ATOM 1229 N N . VAL A 1 160 ? 13.981 7.096 -9.372 1.00 96.75 160 VAL A N 1
ATOM 1230 C CA . VAL A 1 160 ? 14.857 8.237 -9.651 1.00 96.75 160 VAL A CA 1
ATOM 1231 C C . VAL A 1 160 ? 15.011 8.407 -11.167 1.00 96.75 160 VAL A C 1
ATOM 1233 O O . VAL A 1 160 ? 15.348 7.458 -11.879 1.00 96.75 160 VAL A O 1
ATOM 1236 N N . GLU A 1 161 ? 14.793 9.618 -11.678 1.00 96.75 161 GLU A N 1
ATOM 1237 C CA . GLU A 1 161 ? 14.766 9.873 -13.126 1.00 96.75 161 GLU A CA 1
ATOM 1238 C C . GLU A 1 161 ? 16.158 10.074 -13.754 1.00 96.75 161 GLU A C 1
ATOM 1240 O O . GLU A 1 161 ? 16.343 9.837 -14.955 1.00 96.75 161 GLU A O 1
ATOM 1245 N N . GLN A 1 162 ? 17.145 10.518 -12.966 1.00 95.50 162 GLN A N 1
ATOM 1246 C CA . GLN A 1 162 ? 18.447 10.996 -13.452 1.00 95.50 162 GLN A CA 1
ATOM 1247 C C . GLN A 1 162 ? 19.614 10.617 -12.520 1.00 95.50 162 GLN A C 1
ATOM 1249 O O . GLN A 1 162 ? 19.417 10.310 -11.348 1.00 95.50 162 GLN A O 1
ATOM 1254 N N . GLY A 1 163 ? 20.844 10.679 -13.044 1.00 96.25 163 GLY A N 1
ATOM 1255 C CA . GLY A 1 163 ? 22.076 10.399 -12.294 1.00 96.25 163 GLY A CA 1
ATOM 1256 C C . GLY A 1 163 ? 22.384 8.908 -12.111 1.00 96.25 163 GLY A C 1
ATOM 1257 O O . GLY A 1 163 ? 21.750 8.047 -12.722 1.00 96.25 163 GLY A O 1
ATOM 1258 N N . ASP A 1 164 ? 23.363 8.610 -11.255 1.00 96.00 164 ASP A N 1
ATOM 1259 C CA . ASP A 1 164 ? 23.916 7.256 -11.061 1.00 96.00 164 ASP A CA 1
ATOM 1260 C C . ASP A 1 164 ? 22.910 6.258 -10.465 1.00 96.00 164 ASP A C 1
ATOM 1262 O O . ASP A 1 164 ? 23.048 5.047 -10.625 1.00 96.00 164 ASP A O 1
ATOM 1266 N N . HIS A 1 165 ? 21.863 6.766 -9.810 1.00 95.50 165 HIS A N 1
ATOM 1267 C CA . HIS A 1 165 ? 20.786 5.968 -9.222 1.00 95.50 165 HIS A CA 1
ATOM 1268 C C . HIS A 1 165 ? 19.526 5.910 -10.092 1.00 95.50 165 HIS A C 1
ATOM 1270 O O . HIS A 1 165 ? 18.477 5.474 -9.617 1.00 95.50 165 HIS A O 1
ATOM 1276 N N . LYS A 1 166 ? 19.599 6.337 -11.360 1.00 97.38 166 LYS A N 1
ATOM 1277 C CA . LYS A 1 166 ? 18.456 6.304 -12.278 1.00 97.38 166 LYS A CA 1
ATOM 1278 C C . LYS A 1 166 ? 17.803 4.916 -12.311 1.00 97.38 166 LYS A C 1
ATOM 1280 O O . LYS A 1 166 ? 18.469 3.904 -12.512 1.00 97.38 166 LYS A O 1
ATOM 1285 N N . GLY A 1 167 ? 16.482 4.888 -12.149 1.00 95.50 167 GLY A N 1
ATOM 1286 C CA . GLY A 1 167 ? 15.669 3.672 -12.115 1.00 95.50 167 GLY A CA 1
ATOM 1287 C C . GLY A 1 167 ? 15.543 3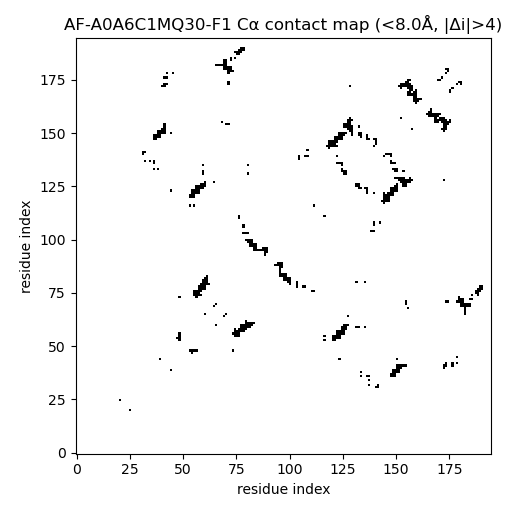.022 -10.733 1.00 95.50 167 GLY A C 1
ATOM 1288 O O . GLY A 1 167 ? 14.712 2.131 -10.567 1.00 95.50 167 GLY A O 1
ATOM 1289 N N . MET A 1 168 ? 16.312 3.464 -9.733 1.00 96.31 168 MET A N 1
ATOM 1290 C CA . MET A 1 168 ? 16.205 2.967 -8.358 1.00 96.31 168 MET A CA 1
ATOM 1291 C C . MET A 1 168 ? 15.081 3.681 -7.598 1.00 96.31 168 MET A C 1
ATOM 1293 O O . MET A 1 168 ? 14.819 4.857 -7.832 1.00 96.31 168 MET A O 1
ATOM 1297 N N . ARG A 1 169 ? 14.435 2.985 -6.656 1.00 96.38 169 ARG A N 1
ATOM 1298 C CA . ARG A 1 169 ? 13.379 3.523 -5.779 1.00 96.38 169 ARG A CA 1
ATOM 1299 C C . ARG A 1 169 ? 13.920 3.705 -4.358 1.00 96.38 169 ARG A C 1
ATOM 1301 O O . ARG A 1 169 ? 13.769 2.829 -3.511 1.00 96.38 169 ARG A O 1
ATOM 1308 N N . ILE A 1 170 ? 14.661 4.794 -4.141 1.00 95.31 170 ILE A N 1
ATOM 1309 C CA . ILE A 1 170 ? 15.494 4.995 -2.933 1.00 95.31 170 ILE A CA 1
ATOM 1310 C C . ILE A 1 170 ? 15.267 6.335 -2.218 1.00 95.31 170 ILE A C 1
ATOM 1312 O O . ILE A 1 170 ? 15.981 6.643 -1.269 1.00 95.31 170 ILE A O 1
ATOM 1316 N N . THR A 1 171 ? 14.321 7.154 -2.678 1.00 94.38 171 THR A N 1
ATOM 1317 C CA . THR A 1 171 ? 14.153 8.539 -2.202 1.00 94.38 171 THR A CA 1
ATOM 1318 C C . THR A 1 171 ? 12.886 8.765 -1.387 1.00 94.38 171 THR A C 1
ATOM 1320 O O . THR A 1 171 ? 12.902 9.565 -0.460 1.00 94.38 171 THR A O 1
ATOM 1323 N N . GLU A 1 172 ? 11.790 8.082 -1.718 1.00 95.25 172 GLU A N 1
ATOM 1324 C CA . GLU A 1 172 ? 10.457 8.346 -1.158 1.00 95.25 172 GLU A CA 1
ATOM 1325 C C . GLU A 1 172 ? 9.719 7.049 -0.792 1.00 95.25 172 GLU A C 1
ATOM 1327 O O . GLU A 1 172 ? 10.258 5.951 -0.914 1.00 95.25 172 GLU A O 1
ATOM 1332 N N . GLY A 1 173 ? 8.466 7.165 -0.351 1.00 97.06 173 GLY A N 1
ATOM 1333 C CA . GLY A 1 173 ? 7.635 6.029 0.035 1.00 97.06 173 GLY A CA 1
ATOM 1334 C C . GLY A 1 173 ? 7.935 5.526 1.444 1.00 97.06 173 GLY A C 1
ATOM 1335 O O . GLY A 1 173 ? 8.887 5.955 2.103 1.00 97.06 173 GLY A O 1
ATOM 1336 N N . TRP A 1 174 ? 7.087 4.620 1.924 1.00 98.62 174 TRP A N 1
ATOM 1337 C CA . TRP A 1 174 ? 7.128 4.094 3.288 1.00 98.62 174 TRP A CA 1
ATOM 1338 C C . TRP A 1 174 ? 8.521 3.614 3.708 1.00 98.62 174 TRP A C 1
ATOM 1340 O O . TRP A 1 174 ? 9.054 4.039 4.734 1.00 98.62 174 TRP A O 1
ATOM 1350 N N . ARG A 1 175 ? 9.140 2.770 2.878 1.00 97.75 175 ARG A N 1
ATOM 1351 C CA . ARG A 1 175 ? 10.439 2.141 3.123 1.00 97.75 175 ARG A CA 1
ATOM 1352 C C . ARG A 1 175 ? 11.571 3.154 3.277 1.00 97.75 175 ARG A C 1
ATOM 1354 O O . ARG A 1 175 ? 12.433 2.968 4.134 1.00 97.75 175 ARG A O 1
ATOM 1361 N N . ASN A 1 176 ? 11.570 4.211 2.466 1.00 97.56 176 ASN A N 1
ATOM 1362 C CA . ASN A 1 176 ? 12.644 5.207 2.457 1.00 97.56 176 ASN A CA 1
ATOM 1363 C C . ASN A 1 176 ? 12.374 6.374 3.426 1.00 97.56 176 ASN A C 1
ATOM 1365 O O . ASN A 1 176 ? 13.240 7.219 3.622 1.00 97.56 176 ASN A O 1
ATOM 1369 N N . SER A 1 177 ? 11.207 6.393 4.083 1.00 97.81 177 SER A N 1
ATOM 1370 C CA . SER A 1 177 ? 10.808 7.430 5.049 1.00 97.81 177 SER A CA 1
ATOM 1371 C C . SER A 1 177 ? 11.168 7.094 6.507 1.00 97.81 177 SER A C 1
ATOM 1373 O O . SER A 1 177 ? 10.710 7.769 7.425 1.00 97.81 177 SER A O 1
ATOM 1375 N N . GLY A 1 178 ? 11.950 6.035 6.749 1.00 97.38 178 GLY A N 1
ATOM 1376 C CA . GLY A 1 178 ? 12.333 5.598 8.101 1.00 97.38 178 GLY A CA 1
ATOM 1377 C C . GLY A 1 178 ? 11.192 4.971 8.915 1.00 97.38 178 GLY A C 1
ATOM 1378 O O . GLY A 1 178 ? 11.315 4.816 10.128 1.00 97.38 178 GLY A O 1
ATOM 1379 N N . LEU A 1 179 ? 10.085 4.620 8.257 1.00 98.50 179 LEU A N 1
ATOM 1380 C CA . LEU A 1 179 ? 8.909 4.006 8.873 1.00 98.50 179 LEU A CA 1
ATOM 1381 C C . LEU A 1 179 ? 9.122 2.500 9.077 1.00 98.50 179 LEU A C 1
ATOM 1383 O O . LEU A 1 179 ? 9.938 1.898 8.376 1.00 98.50 179 LEU A O 1
ATOM 1387 N N . PRO A 1 180 ? 8.405 1.852 10.009 1.00 98.31 180 PRO A N 1
ATOM 1388 C CA . PRO A 1 180 ? 8.657 0.453 10.322 1.00 98.31 180 PRO A CA 1
ATOM 1389 C C . PRO A 1 180 ? 8.179 -0.471 9.189 1.00 98.31 180 PRO A C 1
ATOM 1391 O O . PRO A 1 180 ? 7.040 -0.400 8.716 1.00 98.31 180 PRO A O 1
ATOM 1394 N N . TRP A 1 181 ? 9.077 -1.341 8.733 1.00 98.38 181 TRP A N 1
ATOM 1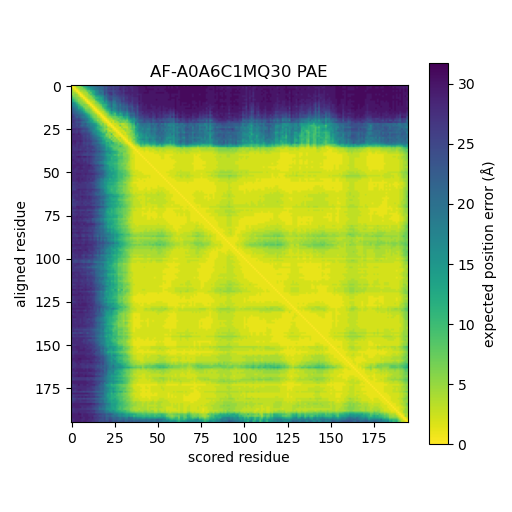395 C CA . TRP A 1 181 ? 8.827 -2.344 7.700 1.00 98.38 181 TRP A CA 1
ATOM 1396 C C . TRP A 1 181 ? 9.709 -3.577 7.935 1.00 98.38 181 TRP A C 1
ATOM 1398 O O . TRP A 1 181 ? 10.711 -3.511 8.649 1.00 98.38 181 TRP A O 1
ATOM 1408 N N . SER A 1 182 ? 9.332 -4.715 7.357 1.00 97.56 182 SER A N 1
ATOM 1409 C CA . SER A 1 182 ? 10.071 -5.974 7.482 1.00 97.56 182 SER A CA 1
ATOM 1410 C C . SER A 1 182 ? 9.909 -6.839 6.234 1.00 97.56 182 SER A C 1
ATOM 1412 O O . SER A 1 182 ? 8.935 -6.707 5.499 1.00 97.56 182 SER A O 1
ATOM 1414 N N . TYR A 1 183 ? 10.843 -7.762 6.004 1.00 97.00 183 TYR A N 1
ATOM 1415 C CA . TYR A 1 183 ? 10.645 -8.864 5.053 1.00 97.00 183 TYR A CA 1
ATOM 1416 C C . TYR A 1 183 ? 9.788 -9.997 5.635 1.00 97.00 183 TYR A C 1
ATOM 1418 O O . TYR A 1 183 ? 9.332 -10.869 4.899 1.00 97.00 183 TYR A O 1
ATOM 1426 N N . GLN A 1 184 ? 9.574 -10.006 6.953 1.00 95.06 184 GLN A N 1
ATOM 1427 C CA . GLN A 1 184 ? 8.645 -10.922 7.604 1.00 95.06 184 GLN A CA 1
ATOM 1428 C C . GLN A 1 184 ? 7.229 -10.366 7.471 1.00 95.06 184 GLN A C 1
ATOM 1430 O O . GLN A 1 184 ? 6.942 -9.258 7.924 1.00 95.06 184 GLN A O 1
ATOM 1435 N N . ILE A 1 185 ? 6.362 -11.142 6.829 1.00 93.12 185 ILE A N 1
ATOM 1436 C CA . ILE A 1 185 ? 4.968 -10.779 6.583 1.00 93.12 185 ILE A CA 1
ATOM 1437 C C . ILE A 1 185 ? 4.134 -11.242 7.778 1.00 93.12 185 ILE A C 1
ATOM 1439 O O . ILE A 1 185 ? 4.311 -12.364 8.252 1.00 93.12 185 ILE A O 1
ATOM 1443 N N . ASN A 1 186 ? 3.228 -10.387 8.256 1.00 92.25 186 ASN A N 1
ATOM 1444 C CA . ASN A 1 186 ? 2.256 -10.766 9.277 1.00 92.25 186 ASN A CA 1
ATOM 1445 C C . ASN A 1 186 ? 1.262 -11.787 8.679 1.00 92.25 186 ASN A C 1
ATOM 1447 O O . ASN A 1 186 ? 0.526 -11.408 7.764 1.00 92.25 186 ASN A O 1
ATOM 1451 N N . PRO A 1 187 ? 1.214 -13.047 9.156 1.00 92.25 187 PRO A N 1
ATOM 1452 C CA . PRO A 1 187 ? 0.325 -14.063 8.591 1.00 92.25 187 PRO A CA 1
ATOM 1453 C C . PRO A 1 187 ? -1.161 -13.716 8.744 1.00 92.25 187 PRO A C 1
ATOM 1455 O O . PRO A 1 187 ? -1.956 -14.133 7.904 1.00 92.25 187 PRO A O 1
ATOM 1458 N N . ASP A 1 188 ? -1.520 -12.915 9.751 1.00 93.06 188 ASP A N 1
ATOM 1459 C CA . ASP A 1 188 ? -2.906 -12.506 10.002 1.00 93.06 188 ASP A CA 1
ATOM 1460 C C . ASP A 1 188 ? -3.390 -11.459 8.989 1.00 93.06 188 ASP A C 1
ATOM 1462 O O . ASP A 1 188 ? -4.589 -11.320 8.755 1.00 93.06 188 ASP A O 1
ATOM 1466 N N . ALA A 1 189 ? -2.468 -10.731 8.350 1.00 92.50 189 ALA A N 1
ATOM 1467 C CA . ALA A 1 189 ? -2.812 -9.709 7.366 1.00 92.50 189 ALA A CA 1
ATOM 1468 C C . ALA A 1 189 ? -3.142 -10.296 5.985 1.00 92.50 189 ALA A C 1
ATOM 1470 O O . ALA A 1 189 ? -3.848 -9.660 5.205 1.00 92.50 189 ALA A O 1
ATOM 1471 N N . VAL A 1 190 ? -2.638 -11.491 5.670 1.00 88.62 190 VAL A N 1
ATOM 1472 C CA . VAL A 1 190 ? -2.725 -12.094 4.332 1.00 88.62 190 VAL A CA 1
ATOM 1473 C C . VAL A 1 190 ? -3.994 -12.938 4.196 1.00 88.62 190 VAL A C 1
ATOM 1475 O O . VAL A 1 190 ? -4.438 -13.570 5.154 1.00 88.62 190 VAL A O 1
ATOM 1478 N N . MET A 1 191 ? -4.591 -12.930 3.002 1.00 75.25 191 MET A N 1
ATOM 1479 C CA . MET A 1 191 ? -5.659 -13.858 2.624 1.00 75.25 191 MET A CA 1
ATOM 1480 C C . MET A 1 191 ? -5.067 -15.217 2.257 1.00 75.25 191 MET A C 1
ATOM 1482 O O . MET A 1 191 ? -4.177 -15.303 1.406 1.00 75.25 191 MET A O 1
ATOM 1486 N N . HIS A 1 192 ? -5.570 -16.275 2.882 1.00 75.75 192 HIS A N 1
ATOM 1487 C CA . HIS A 1 192 ? -5.208 -17.643 2.534 1.00 75.75 192 HIS A CA 1
ATOM 1488 C C . HIS A 1 192 ? -6.192 -18.170 1.483 1.00 75.75 192 HIS A C 1
ATOM 1490 O O . HIS A 1 192 ? -7.353 -17.780 1.499 1.00 75.75 192 HIS A O 1
ATOM 1496 N N . PRO A 1 193 ? -5.778 -19.067 0.569 1.00 62.78 193 PRO A N 1
ATOM 1497 C CA . PRO A 1 193 ? -6.666 -19.626 -0.461 1.00 62.78 193 PRO A CA 1
ATOM 1498 C C . PRO A 1 193 ? -7.915 -20.357 0.062 1.00 62.78 193 PRO A C 1
ATOM 1500 O O . PRO A 1 193 ? -8.744 -20.777 -0.740 1.00 62.78 193 PRO A O 1
ATOM 1503 N N . GLU A 1 194 ? -8.005 -20.572 1.374 1.00 58.03 194 GLU A N 1
ATOM 1504 C CA . GLU A 1 194 ? -9.080 -21.302 2.048 1.00 58.03 194 GLU A CA 1
ATOM 1505 C C . GLU A 1 194 ? -10.053 -20.375 2.809 1.00 58.03 194 GLU A C 1
ATOM 1507 O O . GLU A 1 194 ? -11.010 -20.875 3.402 1.00 58.03 194 GLU A O 1
ATOM 1512 N N . ASP A 1 195 ? -9.814 -19.054 2.780 1.00 56.66 195 ASP A N 1
ATOM 1513 C CA . ASP A 1 195 ? -10.691 -17.994 3.316 1.00 56.66 195 ASP A CA 1
ATOM 1514 C C . ASP A 1 195 ? -11.835 -17.634 2.342 1.00 56.66 195 ASP A C 1
ATOM 1516 O O . ASP A 1 195 ? -12.920 -17.217 2.823 1.00 56.66 195 ASP A O 1
#

Radius of gyration: 23.44 Å; Cα contacts (8 Å, |Δi|>4): 335; chains: 1; bounding box: 91×52×44 Å

Solvent-accessible surface area (backbone atoms only — not comparable to full-atom values): 11143 Å² total; per-residue (Å²): 136,86,87,87,78,91,89,85,85,81,83,89,75,81,75,78,74,75,77,75,72,53,71,64,61,57,46,51,50,53,51,52,72,68,54,81,72,48,72,32,48,40,67,55,48,50,48,46,47,73,75,33,89,67,39,39,33,32,38,28,45,30,70,69,54,35,66,78,74,31,37,58,65,77,46,54,37,43,54,38,50,34,38,73,36,87,87,53,74,38,78,90,81,69,41,60,47,74,43,74,41,88,56,37,70,61,52,49,50,52,53,38,57,75,69,66,60,52,48,77,34,40,39,36,20,28,17,56,43,22,84,59,6,47,64,53,20,51,53,49,32,66,73,60,29,76,37,32,23,16,22,45,28,9,38,36,14,57,57,37,86,62,73,98,56,45,71,40,53,74,76,33,19,31,66,52,66,80,49,71,60,33,73,72,72,65,73,84,20,49,75,56,102,88,114